Protein AF-0000000073212158 (afdb_homodimer)

Sequence (202 aa):
MSQSPSLGPWILDSGASDHMTGNQSFFSKLSFFDSLPPVTLADGSQIKVHGIGQIHPLPHLSLHSVLFVPGCPFNLISISKLTSLATLFSSFTPHLDFVFIMSQSPSLGPWILDSGASDHMTGNQSFFSKLSFFDSLPPVTLADGSQIKVHGIGQIHPLPHLSLHSVLFVPGCPFNLISISKLTSLATLFSSFTPHLDFVFI

Structure (mmCIF, N/CA/C/O backbone):
data_AF-0000000073212158-model_v1
#
loop_
_entity.id
_entity.type
_entity.pdbx_description
1 polymer 'Retrovirus-related Pol polyprotein from transposon TNT 1-94-like beta-barrel domain-containing protein'
#
loop_
_atom_site.group_PDB
_atom_site.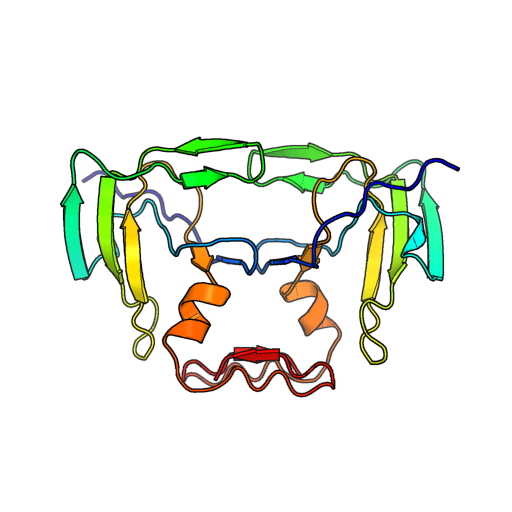id
_atom_site.type_symbol
_atom_site.label_atom_id
_atom_site.label_alt_id
_atom_site.label_comp_id
_atom_site.label_asym_id
_atom_site.label_entity_id
_atom_site.label_seq_id
_atom_site.pdbx_PDB_ins_code
_atom_site.Cartn_x
_atom_site.Cartn_y
_atom_site.Cartn_z
_atom_site.occupancy
_atom_site.B_iso_or_equiv
_atom_site.auth_seq_id
_atom_site.auth_comp_id
_atom_site.auth_asym_id
_atom_site.auth_atom_id
_atom_site.pdbx_PDB_model_num
ATOM 1 N N . MET A 1 1 ? 22 -15.383 -18.266 1 31.95 1 MET A N 1
ATOM 2 C CA . MET A 1 1 ? 21.078 -15.68 -17.172 1 31.95 1 MET A CA 1
ATOM 3 C C . MET A 1 1 ? 20.422 -14.406 -16.656 1 31.95 1 MET A C 1
ATOM 5 O O . MET A 1 1 ? 21.094 -13.516 -16.141 1 31.95 1 MET A O 1
ATOM 9 N N . SER A 1 2 ? 19.406 -13.867 -17.266 1 37.47 2 SER A N 1
ATOM 10 C CA . SER A 1 2 ? 18.75 -12.578 -17.062 1 37.47 2 SER A CA 1
ATOM 11 C C . SER A 1 2 ? 18.359 -12.398 -15.594 1 37.47 2 SER A C 1
ATOM 13 O O . SER A 1 2 ? 17.5 -13.125 -15.078 1 37.47 2 SER A O 1
ATOM 15 N N . GLN A 1 3 ? 19.297 -12.133 -14.734 1 41.59 3 GLN A N 1
ATOM 16 C CA . GLN A 1 3 ? 19 -11.898 -13.328 1 41.59 3 GLN A CA 1
ATOM 17 C C . GLN A 1 3 ? 17.734 -11.062 -13.156 1 41.59 3 GLN A C 1
ATOM 19 O O . GLN A 1 3 ? 17.594 -10.016 -13.797 1 41.59 3 GLN A O 1
ATOM 24 N N . SER A 1 4 ? 16.641 -11.672 -13.023 1 51.25 4 SER A N 1
ATOM 25 C CA . SER A 1 4 ? 15.391 -10.945 -12.805 1 51.25 4 SER A CA 1
ATOM 26 C C . SER A 1 4 ? 15.602 -9.766 -11.859 1 51.25 4 SER A C 1
ATOM 28 O O . SER A 1 4 ? 16.219 -9.914 -10.797 1 51.25 4 SER A O 1
ATOM 30 N N . PRO A 1 5 ? 15.68 -8.609 -12.297 1 55.59 5 PRO A N 1
ATOM 31 C CA . PRO A 1 5 ? 16 -7.438 -11.477 1 55.59 5 PRO A CA 1
ATOM 32 C C . PRO A 1 5 ? 15.391 -7.512 -10.078 1 55.59 5 PRO A C 1
ATOM 34 O O . PRO A 1 5 ? 14.352 -8.148 -9.891 1 55.59 5 PRO A O 1
ATOM 37 N N . SER A 1 6 ? 16.188 -7.414 -9.031 1 67.69 6 SER A N 1
ATOM 38 C CA . SER A 1 6 ? 15.844 -7.523 -7.621 1 67.69 6 SER A CA 1
ATOM 39 C C . SER A 1 6 ? 14.703 -6.578 -7.258 1 67.69 6 SER A C 1
ATOM 41 O O . SER A 1 6 ? 14.805 -5.363 -7.457 1 67.69 6 SER A O 1
ATOM 43 N N . LEU A 1 7 ? 13.344 -6.805 -7.52 1 72.69 7 LEU A N 1
ATOM 44 C CA . LEU A 1 7 ? 12.148 -6.023 -7.23 1 72.69 7 LEU A CA 1
ATOM 45 C C . LEU A 1 7 ? 12.133 -5.562 -5.777 1 72.69 7 LEU A C 1
ATOM 47 O O . LEU A 1 7 ? 11.25 -4.805 -5.371 1 72.69 7 LEU A O 1
ATOM 51 N N . GLY A 1 8 ? 13.203 -5.438 -5.074 1 79.75 8 GLY A N 1
ATOM 52 C CA . GLY A 1 8 ? 13.266 -4.973 -3.697 1 79.75 8 GLY A CA 1
ATOM 53 C C . GLY A 1 8 ? 12.359 -5.75 -2.762 1 79.75 8 GLY A C 1
ATOM 54 O O . GLY A 1 8 ? 11.906 -6.844 -3.098 1 79.75 8 GLY A O 1
ATOM 55 N N . PRO A 1 9 ? 12.055 -5.238 -1.437 1 85.38 9 PRO A N 1
ATOM 56 C CA . PRO A 1 9 ? 11.25 -5.945 -0.437 1 85.38 9 PRO A CA 1
ATOM 57 C C . PRO A 1 9 ? 9.773 -6.023 -0.812 1 85.38 9 PRO A C 1
ATOM 59 O O . PRO A 1 9 ? 9.328 -5.34 -1.737 1 85.38 9 PRO A O 1
ATOM 62 N N . TRP A 1 10 ? 9.062 -6.918 -0.14 1 89.38 10 TRP A N 1
ATOM 63 C CA . TRP A 1 10 ? 7.613 -7.023 -0.318 1 89.38 10 TRP A CA 1
ATOM 64 C C . TRP A 1 10 ? 6.902 -5.824 0.296 1 89.38 10 TRP A C 1
ATOM 66 O O . TRP A 1 10 ? 7.215 -5.414 1.416 1 89.38 10 TRP A O 1
ATOM 76 N N . ILE A 1 11 ? 6.074 -5.324 -0.507 1 91.19 11 ILE A N 1
ATOM 77 C CA . ILE A 1 11 ? 5.258 -4.199 -0.06 1 91.19 11 ILE A CA 1
ATOM 78 C C . ILE A 1 11 ? 3.887 -4.707 0.385 1 91.19 11 ILE A C 1
ATOM 80 O O . ILE A 1 11 ? 3.227 -5.453 -0.342 1 91.19 11 ILE A O 1
ATOM 84 N N . LEU A 1 12 ? 3.537 -4.363 1.627 1 89.12 12 LEU A N 1
ATOM 85 C CA . LEU A 1 12 ? 2.182 -4.621 2.104 1 89.12 12 LEU A CA 1
ATOM 86 C C . LEU A 1 12 ? 1.235 -3.504 1.676 1 89.12 12 LEU A C 1
ATOM 88 O O . LEU A 1 12 ? 1.531 -2.322 1.875 1 89.12 12 LEU A O 1
ATOM 92 N N . ASP A 1 13 ? 0.147 -3.902 1.093 1 90.31 13 ASP A N 1
ATOM 93 C CA . ASP A 1 13 ? -0.766 -2.91 0.531 1 90.31 13 ASP A CA 1
ATOM 94 C C . ASP A 1 13 ? -2.221 -3.328 0.734 1 90.31 13 ASP A C 1
ATOM 96 O O . ASP A 1 13 ? -2.672 -4.324 0.165 1 90.31 13 ASP A O 1
ATOM 100 N N . SER A 1 14 ? -2.941 -2.52 1.483 1 88.81 14 SER A N 1
ATOM 101 C CA . SER A 1 14 ? -4.332 -2.865 1.759 1 88.81 14 SER A CA 1
ATOM 102 C C . SER A 1 14 ? -5.242 -2.475 0.597 1 88.81 14 SER A C 1
ATOM 104 O O . SER A 1 14 ? -6.398 -2.889 0.542 1 88.81 14 SER A O 1
ATOM 106 N N . GLY A 1 15 ? -4.77 -1.688 -0.341 1 89.25 15 GLY A N 1
ATOM 107 C CA . GLY A 1 15 ? -5.531 -1.291 -1.514 1 89.25 15 GLY A CA 1
ATOM 108 C C . GLY A 1 15 ? -5.457 -2.301 -2.645 1 89.25 15 GLY A C 1
ATOM 109 O O . GLY A 1 15 ? -6.23 -2.229 -3.602 1 89.25 15 GLY A O 1
ATOM 110 N N . ALA A 1 16 ? -4.516 -3.164 -2.584 1 92.56 16 ALA A N 1
ATOM 111 C CA . ALA A 1 16 ? -4.344 -4.172 -3.627 1 92.56 16 ALA A CA 1
ATOM 112 C C . ALA A 1 16 ? -5.305 -5.34 -3.424 1 92.56 16 ALA A C 1
ATOM 114 O O . ALA A 1 16 ? -5.496 -5.801 -2.297 1 92.56 16 ALA A O 1
ATOM 115 N N . SER A 1 17 ? -5.805 -5.906 -4.504 1 92.94 17 SER A N 1
ATOM 116 C CA . SER A 1 17 ? -6.73 -7.027 -4.441 1 92.94 17 SER A CA 1
ATOM 117 C C . SER A 1 17 ? -5.992 -8.359 -4.484 1 92.94 17 SER A C 1
ATOM 119 O O . SER A 1 17 ? -6.492 -9.375 -3.986 1 92.94 17 SER A O 1
ATOM 121 N N . ASP A 1 18 ? -4.828 -8.305 -5.039 1 94.88 18 ASP A N 1
ATOM 122 C CA . ASP A 1 18 ? -4.078 -9.539 -5.238 1 94.88 18 ASP A CA 1
ATOM 123 C C . ASP A 1 18 ? -2.613 -9.367 -4.852 1 94.88 18 ASP A C 1
ATOM 125 O O . ASP A 1 18 ? -2.076 -8.258 -4.914 1 94.88 18 ASP A O 1
ATOM 129 N N . HIS A 1 19 ? -2.023 -10.484 -4.434 1 95.5 19 HIS A N 1
ATOM 130 C CA . HIS A 1 19 ? -0.567 -10.539 -4.43 1 95.5 19 HIS A CA 1
ATOM 131 C C . HIS A 1 19 ? -0.01 -10.531 -5.852 1 95.5 19 HIS A C 1
ATOM 133 O O . HIS A 1 19 ? -0.609 -11.102 -6.762 1 95.5 19 HIS A O 1
ATOM 139 N N . MET A 1 20 ? 1.14 -9.953 -5.996 1 96.75 20 MET A N 1
ATOM 140 C CA . MET A 1 20 ? 1.712 -9.992 -7.34 1 96.75 20 MET A CA 1
ATOM 141 C C . MET A 1 20 ? 3.215 -9.734 -7.297 1 96.75 20 MET A C 1
ATOM 143 O O . MET A 1 20 ? 3.715 -9.109 -6.363 1 96.75 20 MET A O 1
ATOM 147 N N . THR A 1 21 ? 3.881 -10.234 -8.289 1 96.44 21 THR A N 1
ATOM 148 C CA . THR A 1 21 ? 5.301 -9.969 -8.492 1 96.44 21 THR A CA 1
ATOM 149 C C . THR A 1 21 ? 5.68 -10.18 -9.961 1 96.44 21 THR A C 1
ATOM 151 O O . THR A 1 21 ? 5 -10.906 -10.68 1 96.44 21 THR A O 1
ATOM 154 N N . GLY A 1 22 ? 6.727 -9.492 -10.344 1 95.56 22 GLY A N 1
ATOM 155 C CA . GLY A 1 22 ? 7.285 -9.742 -11.664 1 95.56 22 GLY A CA 1
ATOM 156 C C . GLY A 1 22 ? 8.43 -10.727 -11.648 1 95.56 22 GLY A C 1
ATOM 157 O O . GLY A 1 22 ? 8.984 -11.062 -12.703 1 95.56 22 GLY A O 1
ATOM 158 N N . ASN A 1 23 ? 8.828 -11.188 -10.508 1 95.5 23 ASN A N 1
ATOM 159 C CA . ASN A 1 23 ? 9.969 -12.078 -10.383 1 95.5 23 ASN A CA 1
ATOM 160 C C . ASN A 1 23 ? 9.547 -13.547 -10.469 1 95.5 23 ASN A C 1
ATOM 162 O O . ASN A 1 23 ? 9.062 -14.117 -9.5 1 95.5 23 ASN A O 1
ATOM 166 N N . GLN A 1 24 ? 9.867 -14.156 -11.523 1 96.06 24 GLN A N 1
ATOM 167 C CA . GLN A 1 24 ? 9.438 -15.523 -11.781 1 96.06 24 GLN A CA 1
ATOM 168 C C . GLN A 1 24 ? 10.141 -16.516 -10.852 1 96.06 24 GLN A C 1
ATOM 170 O O . GLN A 1 24 ? 9.562 -17.531 -10.469 1 96.06 24 GLN A O 1
ATOM 175 N N . SER A 1 25 ? 11.289 -16.188 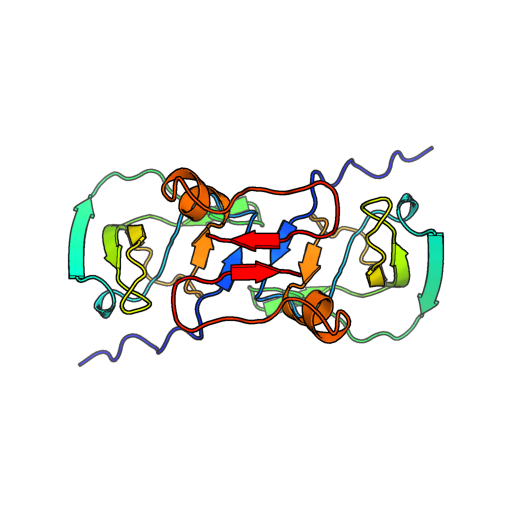-10.469 1 95.62 25 SER A N 1
ATOM 176 C CA . SER A 1 25 ? 12.117 -17.109 -9.711 1 95.62 25 SER A CA 1
ATOM 177 C C . SER A 1 25 ? 11.57 -17.312 -8.297 1 95.62 25 SER A C 1
ATOM 179 O O . SER A 1 25 ? 11.969 -18.25 -7.602 1 95.62 25 SER A O 1
ATOM 181 N N . PHE A 1 26 ? 10.719 -16.453 -7.863 1 95.5 26 PHE A N 1
ATOM 182 C CA . PHE A 1 26 ? 10.156 -16.547 -6.523 1 95.5 26 PHE A CA 1
ATOM 183 C C . PHE A 1 26 ? 9.156 -17.688 -6.43 1 95.5 26 PHE A C 1
ATOM 185 O O . PHE A 1 26 ? 8.836 -18.156 -5.336 1 95.5 26 PHE A O 1
ATOM 192 N N . PHE A 1 27 ? 8.648 -18.172 -7.555 1 97.19 27 PHE A N 1
ATOM 193 C CA . PHE A 1 27 ? 7.527 -19.094 -7.543 1 97.19 27 PHE A CA 1
ATOM 194 C C . PHE A 1 27 ? 8.016 -20.531 -7.328 1 97.19 27 PHE A C 1
ATOM 196 O O . PHE A 1 27 ? 8.898 -21 -8.047 1 97.19 27 PHE A O 1
ATOM 203 N N . SER A 1 28 ? 7.461 -21.109 -6.312 1 97.62 28 SER A N 1
ATOM 204 C CA . SER A 1 28 ? 7.684 -22.531 -6.133 1 97.62 28 SER A CA 1
ATOM 205 C C . SER A 1 28 ? 6.812 -23.359 -7.082 1 97.62 28 SER A C 1
ATOM 207 O O . SER A 1 28 ? 7.164 -24.484 -7.441 1 97.62 28 SER A O 1
ATOM 209 N N . LYS A 1 29 ? 5.648 -22.859 -7.395 1 98.25 29 LYS A N 1
ATOM 210 C CA . LYS A 1 29 ? 4.711 -23.359 -8.398 1 98.25 29 LYS A CA 1
ATOM 211 C C . LYS A 1 29 ? 4.133 -22.219 -9.227 1 98.25 29 LYS A C 1
ATOM 213 O O . LYS A 1 29 ? 3.717 -21.203 -8.672 1 98.25 29 LYS A O 1
ATOM 218 N N . LEU A 1 30 ? 4.191 -22.422 -10.516 1 98.19 30 LEU A N 1
ATOM 219 C CA . LEU A 1 30 ? 3.693 -21.375 -11.406 1 98.19 30 LEU A CA 1
ATOM 220 C C . LEU A 1 30 ? 2.967 -21.984 -12.602 1 98.19 30 LEU A C 1
ATOM 222 O O . LEU A 1 30 ? 3.527 -22.828 -13.312 1 98.19 30 LEU A O 1
ATOM 226 N N . SER A 1 31 ? 1.736 -21.578 -12.742 1 98.38 31 SER A N 1
ATOM 227 C CA . SER A 1 31 ? 0.951 -21.953 -13.914 1 98.38 31 SER A CA 1
ATOM 228 C C . SER A 1 31 ? 0.742 -20.766 -14.844 1 98.38 31 SER A C 1
ATOM 230 O O . SER A 1 31 ? 0.289 -19.703 -14.414 1 98.38 31 SER A O 1
ATOM 232 N N . PHE A 1 32 ? 1.053 -20.969 -16.109 1 97.75 32 PHE A N 1
ATOM 233 C CA . PHE A 1 32 ? 0.883 -19.906 -17.109 1 97.75 32 PHE A CA 1
ATOM 234 C C . PHE A 1 32 ? -0.489 -20 -17.766 1 97.75 32 PHE A C 1
ATOM 236 O O . PHE A 1 32 ? -1.006 -21.094 -17.984 1 97.75 32 PHE A O 1
ATOM 243 N N . PHE A 1 33 ? -1.039 -18.766 -17.891 1 95.62 33 PHE A N 1
ATOM 244 C CA . PHE A 1 33 ? -2.326 -18.688 -18.578 1 95.62 33 PHE A CA 1
ATOM 245 C C . PHE A 1 33 ? -2.299 -17.641 -19.672 1 95.62 33 PHE A C 1
ATOM 247 O O . PHE A 1 33 ? -1.706 -16.562 -19.5 1 95.62 33 PHE A O 1
ATOM 254 N N . ASP A 1 34 ? -3.006 -17.953 -20.781 1 89.19 34 ASP A N 1
ATOM 255 C CA . ASP A 1 34 ? -3.043 -17.031 -21.906 1 89.19 34 ASP A CA 1
ATOM 256 C C . ASP A 1 34 ? -4.09 -15.945 -21.688 1 89.19 34 ASP A C 1
ATOM 258 O O . ASP A 1 34 ? -3.949 -14.828 -22.203 1 89.19 34 ASP A O 1
ATOM 262 N N . SER A 1 35 ? -5.145 -16.266 -21 1 91.5 35 SER A N 1
ATOM 263 C CA . SER A 1 35 ? -6.262 -15.336 -20.906 1 91.5 35 SER A CA 1
ATOM 264 C C . SER A 1 35 ? -6.629 -15.055 -19.453 1 91.5 35 SER A C 1
ATOM 266 O O . SER A 1 35 ? -7.484 -15.734 -18.875 1 91.5 35 SER A O 1
ATOM 268 N N . LEU A 1 36 ? -5.832 -14.375 -18.703 1 93.69 36 LEU A N 1
ATOM 269 C CA . LEU A 1 36 ? -6.203 -13.93 -17.375 1 93.69 36 LEU A CA 1
ATOM 270 C C . LEU A 1 36 ? -6.637 -12.469 -17.391 1 93.69 36 LEU A C 1
ATOM 272 O O . LEU A 1 36 ? -6.156 -11.688 -18.203 1 93.69 36 LEU A O 1
ATOM 276 N N . PRO A 1 37 ? -7.668 -12.156 -16.547 1 94.25 37 PRO A N 1
ATOM 277 C CA . PRO A 1 37 ? -7.996 -10.734 -16.422 1 94.25 37 PRO A CA 1
ATOM 278 C C . PRO A 1 37 ? -6.789 -9.883 -16.047 1 94.25 37 PRO A C 1
ATOM 280 O O . PRO A 1 37 ? -5.941 -10.32 -15.258 1 94.25 37 PRO A O 1
ATOM 283 N N . PRO A 1 38 ? -6.723 -8.703 -16.641 1 95.19 38 PRO A N 1
ATOM 284 C CA . PRO A 1 38 ? -5.629 -7.805 -16.266 1 95.19 38 PRO A CA 1
ATOM 285 C C . PRO A 1 38 ? -5.797 -7.238 -14.852 1 95.19 38 PRO A C 1
ATOM 287 O O . PRO A 1 38 ? -6.895 -7.293 -14.289 1 95.19 38 PRO A O 1
ATOM 290 N N . VAL A 1 39 ? -4.738 -6.816 -14.258 1 93.44 39 VAL A N 1
ATOM 291 C CA . VAL A 1 39 ? -4.824 -6.051 -13.016 1 93.44 39 VAL A CA 1
ATOM 292 C C . VAL A 1 39 ? -4.879 -4.559 -13.336 1 93.44 39 VAL A C 1
ATOM 294 O O . VAL A 1 39 ? -4.23 -4.09 -14.273 1 93.44 39 VAL A O 1
ATOM 297 N N . THR A 1 40 ? -5.715 -3.848 -12.547 1 90.19 40 THR A N 1
ATOM 298 C CA . THR A 1 40 ? -5.809 -2.396 -12.664 1 90.19 40 THR A CA 1
ATOM 299 C C . THR A 1 40 ? -4.98 -1.711 -11.578 1 90.19 40 THR A C 1
ATOM 301 O O . THR A 1 40 ? -5.125 -2.018 -10.398 1 90.19 40 THR A O 1
ATOM 304 N N . LEU A 1 41 ? -4.141 -0.771 -12.07 1 82.56 41 LEU A N 1
ATOM 305 C CA . LEU A 1 41 ? -3.293 -0.046 -11.133 1 82.56 41 LEU A CA 1
ATOM 306 C C . LEU A 1 41 ? -4 1.2 -10.609 1 82.56 41 LEU A C 1
ATOM 308 O O . LEU A 1 41 ? -5.113 1.513 -11.039 1 82.56 41 LEU A O 1
ATOM 312 N N . ALA A 1 42 ? -3.402 1.861 -9.695 1 74.56 42 ALA A N 1
ATOM 313 C CA . ALA A 1 42 ? -3.994 3.008 -9.008 1 74.56 42 ALA A CA 1
ATOM 314 C C . ALA A 1 42 ? -4.309 4.133 -9.992 1 74.56 42 ALA A C 1
ATOM 316 O O . ALA A 1 42 ? -5.258 4.891 -9.789 1 74.56 42 ALA A O 1
ATOM 317 N N . ASP A 1 43 ? -3.555 4.199 -11.039 1 75.06 43 ASP A N 1
ATOM 318 C CA . ASP A 1 43 ? -3.754 5.285 -12 1 75.06 43 ASP A CA 1
ATOM 319 C C . ASP A 1 43 ? -4.758 4.887 -13.078 1 75.06 43 ASP A C 1
ATOM 321 O O . ASP A 1 43 ? -4.961 5.621 -14.047 1 75.06 43 ASP A O 1
ATOM 325 N N . GLY A 1 44 ? -5.27 3.744 -12.945 1 83.88 44 GLY A N 1
ATOM 326 C CA . GLY A 1 44 ? -6.285 3.285 -13.883 1 83.88 44 GLY A CA 1
ATOM 327 C C . GLY A 1 44 ? -5.719 2.443 -15.008 1 83.88 44 GLY A C 1
ATOM 328 O O . GLY A 1 44 ? -6.473 1.832 -15.773 1 83.88 44 GLY A O 1
ATOM 329 N N . SER A 1 45 ? -4.422 2.41 -15.125 1 84.38 45 SER A N 1
ATOM 330 C CA . SER A 1 45 ? -3.807 1.59 -16.172 1 84.38 45 SER A CA 1
ATOM 331 C C . SER A 1 45 ? -3.953 0.103 -15.859 1 84.38 45 SER A C 1
ATOM 333 O O . SER A 1 45 ? -4.16 -0.277 -14.703 1 84.38 45 SER A O 1
ATOM 335 N N . GLN A 1 46 ? -3.893 -0.694 -17 1 91.5 46 GLN A N 1
ATOM 336 C CA . GLN A 1 46 ? -4.027 -2.139 -16.828 1 91.5 46 GLN A CA 1
ATOM 337 C C . GLN A 1 46 ? -2.752 -2.859 -17.266 1 91.5 46 GLN A C 1
ATOM 339 O O . GLN A 1 46 ? -2.094 -2.455 -18.219 1 91.5 46 GLN A O 1
ATOM 344 N N . ILE A 1 47 ? -2.467 -3.863 -16.531 1 91.56 47 ILE A N 1
ATOM 345 C CA . ILE A 1 47 ? -1.3 -4.68 -16.844 1 91.56 47 ILE A CA 1
ATOM 346 C C . ILE A 1 47 ? -1.715 -6.141 -16.984 1 91.56 47 ILE A C 1
ATOM 348 O O . ILE A 1 47 ? -2.529 -6.641 -16.203 1 91.56 47 ILE A O 1
ATOM 352 N N . LYS A 1 48 ? -1.13 -6.809 -17.984 1 95.44 48 LYS A N 1
ATOM 353 C CA . LYS A 1 48 ? -1.45 -8.203 -18.281 1 95.44 48 LYS A CA 1
ATOM 354 C C . LYS A 1 48 ? -0.868 -9.133 -17.219 1 95.44 48 LYS A C 1
ATOM 356 O O . LYS A 1 48 ? 0.277 -8.953 -16.781 1 95.44 48 LYS A O 1
ATOM 361 N N . VAL A 1 49 ? -1.701 -10.055 -16.828 1 97.31 49 VAL A N 1
ATOM 362 C CA . VAL A 1 49 ? -1.273 -11.125 -15.938 1 97.31 49 VAL A CA 1
ATOM 363 C C . VAL A 1 49 ? -0.891 -12.359 -16.75 1 97.31 49 VAL A C 1
ATOM 365 O O . VAL A 1 49 ? -1.648 -12.797 -17.625 1 97.31 49 VAL A O 1
ATOM 368 N N . HIS A 1 50 ? 0.297 -12.906 -16.453 1 97.94 50 HIS A N 1
ATOM 369 C CA . HIS A 1 50 ? 0.792 -13.984 -17.297 1 97.94 50 HIS A CA 1
ATOM 370 C C . HIS A 1 50 ? 0.649 -15.336 -16.594 1 97.94 50 HIS A C 1
ATOM 372 O O . HIS A 1 50 ? 0.706 -16.391 -17.25 1 97.94 50 HIS A O 1
ATOM 378 N N . GLY A 1 51 ? 0.48 -15.312 -15.289 1 98.25 51 GLY A N 1
ATOM 379 C CA . GLY A 1 51 ? 0.401 -16.578 -14.562 1 98.25 51 GLY A CA 1
ATOM 380 C C . GLY A 1 51 ? -0.029 -16.391 -13.117 1 98.25 51 GLY A C 1
ATOM 381 O O . GLY A 1 51 ? -0.198 -15.266 -12.648 1 98.25 51 GLY A O 1
ATOM 382 N N . ILE A 1 52 ? -0.339 -17.531 -12.516 1 98.31 52 ILE A N 1
ATOM 383 C CA . ILE A 1 52 ? -0.71 -17.609 -11.102 1 98.31 52 ILE A CA 1
ATOM 384 C C . ILE A 1 52 ? 0.083 -18.719 -10.422 1 98.31 52 ILE A C 1
ATOM 386 O O . ILE A 1 52 ? 0.256 -19.812 -10.984 1 98.31 52 ILE A O 1
ATOM 390 N N . GLY A 1 53 ? 0.599 -18.375 -9.156 1 98.06 53 GLY A N 1
ATOM 391 C CA . GLY A 1 53 ? 1.405 -19.406 -8.516 1 98.06 53 GLY A CA 1
ATOM 392 C C . GLY A 1 53 ? 1.544 -19.203 -7.02 1 98.06 53 GLY A C 1
ATOM 393 O O . GLY A 1 53 ? 0.756 -18.484 -6.406 1 98.06 53 GLY A O 1
ATOM 394 N N . GLN A 1 54 ? 2.498 -20.047 -6.461 1 97.69 54 GLN A N 1
ATOM 395 C CA . GLN A 1 54 ? 2.75 -20.062 -5.023 1 97.69 54 GLN A CA 1
ATOM 396 C C . GLN A 1 54 ? 4.145 -19.531 -4.703 1 97.69 54 GLN A C 1
ATOM 398 O O . GLN A 1 54 ? 5.109 -19.844 -5.398 1 97.69 54 GLN A O 1
ATOM 403 N N . ILE A 1 55 ? 4.137 -18.641 -3.707 1 95.31 55 ILE A N 1
ATOM 404 C CA . ILE A 1 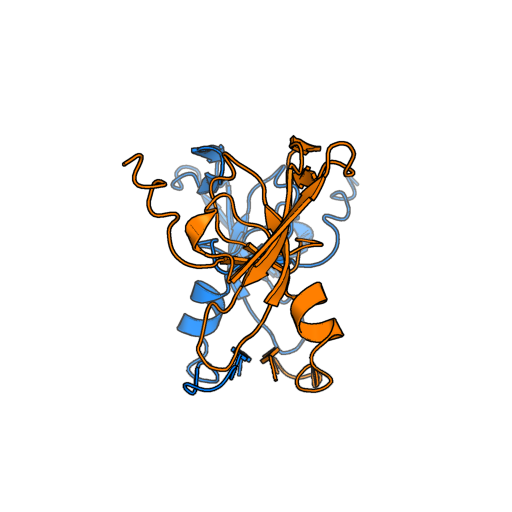55 ? 5.41 -18.109 -3.244 1 95.31 55 ILE A CA 1
ATOM 405 C C . ILE A 1 55 ? 5.512 -18.25 -1.727 1 95.31 55 ILE A C 1
ATOM 407 O O . ILE A 1 55 ? 4.504 -18.172 -1.021 1 95.31 55 ILE A O 1
ATOM 411 N N . HIS A 1 56 ? 6.703 -18.453 -1.278 1 90.44 56 HIS A N 1
ATOM 412 C CA . HIS A 1 56 ? 7.02 -18.484 0.145 1 90.44 56 HIS A CA 1
ATOM 413 C C . HIS A 1 56 ? 8 -17.375 0.518 1 90.44 56 HIS A C 1
ATOM 415 O O . HIS A 1 56 ? 9.211 -17.609 0.603 1 90.44 56 HIS A O 1
ATOM 421 N N . PRO A 1 57 ? 7.441 -16.172 0.74 1 83.88 57 PRO A N 1
ATOM 422 C CA . PRO A 1 57 ? 8.352 -15.078 1.05 1 83.88 57 PRO A CA 1
ATOM 423 C C . PRO A 1 57 ? 9.117 -15.289 2.355 1 83.88 57 PRO A C 1
ATOM 425 O O . PRO A 1 57 ? 10.211 -14.75 2.529 1 83.88 57 PRO A O 1
ATOM 428 N N . LEU A 1 58 ? 8.453 -15.961 3.301 1 75.81 58 LEU A N 1
ATOM 429 C CA . LEU A 1 58 ? 9.047 -16.359 4.574 1 75.81 58 LEU A CA 1
ATOM 430 C C . LEU A 1 58 ? 8.773 -17.828 4.863 1 75.81 58 LEU A C 1
ATOM 432 O O . LEU A 1 58 ? 7.859 -18.422 4.289 1 75.81 58 LEU A O 1
ATOM 436 N N . PRO A 1 59 ? 9.648 -18.438 5.645 1 72.44 59 PRO A N 1
ATOM 437 C CA . PRO A 1 59 ? 9.492 -19.859 5.93 1 72.44 59 PRO A CA 1
ATOM 438 C C . PRO A 1 59 ? 8.078 -20.219 6.383 1 72.44 59 PRO A C 1
ATOM 440 O O . PRO A 1 59 ? 7.547 -21.266 5.988 1 72.44 59 PRO A O 1
ATOM 443 N N . HIS A 1 60 ? 7.383 -19.359 7.121 1 73.44 60 HIS A N 1
ATOM 444 C CA . HIS A 1 60 ? 6.078 -19.703 7.668 1 73.44 60 HIS A CA 1
ATOM 445 C C . HIS A 1 60 ? 4.961 -18.953 6.961 1 73.44 60 HIS A C 1
ATOM 447 O O . HIS A 1 60 ? 3.83 -18.906 7.449 1 73.44 60 HIS A O 1
ATOM 453 N N . LEU A 1 61 ? 5.328 -18.391 5.867 1 76.38 61 LEU A N 1
ATOM 454 C CA . LEU A 1 61 ? 4.324 -17.656 5.105 1 76.38 61 LEU A CA 1
ATOM 455 C C . LEU A 1 61 ? 4.273 -18.141 3.662 1 76.38 61 LEU A C 1
ATOM 457 O O . LEU A 1 61 ? 5.242 -17.984 2.914 1 76.38 61 LEU A O 1
ATOM 461 N N . SER A 1 62 ? 3.141 -18.766 3.443 1 85.56 62 SER A N 1
ATOM 462 C CA . SER A 1 62 ? 2.895 -19.188 2.068 1 85.56 62 SER A CA 1
ATOM 463 C C . SER A 1 62 ? 1.791 -18.359 1.424 1 85.56 62 SER A C 1
ATOM 465 O O . SER A 1 62 ? 0.696 -18.234 1.976 1 85.56 62 SER A O 1
ATOM 467 N N . LEU A 1 63 ? 2.178 -17.781 0.33 1 91.19 63 LEU A N 1
ATOM 468 C CA . LEU A 1 63 ? 1.185 -17.047 -0.449 1 91.19 63 LEU A CA 1
ATOM 469 C C . LEU A 1 63 ? 0.697 -17.875 -1.63 1 91.19 63 LEU A C 1
ATOM 471 O O . LEU A 1 63 ? 1.504 -18.375 -2.422 1 91.19 63 LEU A O 1
ATOM 475 N N . HIS A 1 64 ? -0.548 -17.969 -1.621 1 93.56 64 HIS A N 1
ATOM 476 C CA . HIS A 1 64 ? -1.166 -18.688 -2.736 1 93.56 64 HIS A CA 1
ATOM 477 C C . HIS A 1 64 ? -1.826 -17.703 -3.709 1 93.56 64 HIS A C 1
ATOM 479 O O . HIS A 1 64 ? -2.092 -16.562 -3.355 1 93.56 64 HIS A O 1
ATOM 485 N N . SER A 1 65 ? -1.96 -18.094 -4.953 1 95.69 65 SER A N 1
ATOM 486 C CA . SER A 1 65 ? -2.625 -17.297 -5.984 1 95.69 65 SER A CA 1
ATOM 487 C C . SER A 1 65 ? -1.933 -15.961 -6.191 1 95.69 65 SER A C 1
ATOM 489 O O . SER A 1 65 ? -2.588 -14.914 -6.219 1 95.69 65 SER A O 1
ATOM 491 N N . VAL A 1 66 ? -0.65 -16.062 -6.188 1 97.38 66 VAL A N 1
ATOM 492 C CA . VAL A 1 66 ? 0.143 -14.875 -6.504 1 97.38 66 VAL A CA 1
ATOM 493 C C . VAL A 1 66 ? 0.164 -14.664 -8.016 1 97.38 66 VAL A C 1
ATOM 495 O O . VAL A 1 66 ? 0.44 -15.586 -8.781 1 97.38 66 VAL A O 1
ATOM 498 N N . LEU A 1 67 ? -0.123 -13.477 -8.414 1 98 67 LEU A N 1
ATOM 499 C CA . LEU A 1 67 ? -0.104 -13.172 -9.836 1 98 67 LEU A CA 1
ATOM 500 C C . LEU A 1 67 ? 1.32 -12.922 -10.32 1 98 67 LEU A C 1
ATOM 502 O O . LEU A 1 67 ? 2.084 -12.203 -9.68 1 98 67 LEU A O 1
ATOM 506 N N . PHE A 1 68 ? 1.628 -13.555 -11.461 1 97.75 68 PHE A N 1
ATOM 507 C CA . PHE A 1 68 ? 2.877 -13.266 -12.148 1 97.75 68 PHE A CA 1
ATOM 508 C C . PHE A 1 68 ? 2.676 -12.172 -13.195 1 97.75 68 PHE A C 1
ATOM 510 O O . PHE A 1 68 ? 2.004 -12.391 -14.211 1 97.75 68 PHE A O 1
ATOM 517 N N . VAL A 1 69 ? 3.268 -11.07 -12.945 1 96.5 69 VAL A N 1
ATOM 518 C CA . VAL A 1 69 ? 3.125 -9.883 -13.789 1 96.5 69 VAL A CA 1
ATOM 519 C C . VAL A 1 69 ? 4.504 -9.359 -14.18 1 96.5 69 VAL A C 1
ATOM 521 O O . VAL A 1 69 ? 5.043 -8.461 -13.531 1 96.5 69 VAL A O 1
ATOM 524 N N . PRO A 1 70 ? 4.957 -9.859 -15.336 1 93.25 70 PRO A N 1
ATOM 525 C CA . PRO A 1 70 ? 6.27 -9.367 -15.766 1 93.25 70 PRO A CA 1
ATOM 526 C C . PRO A 1 70 ? 6.312 -7.852 -15.93 1 93.25 70 PRO A C 1
ATOM 528 O O . PRO A 1 70 ? 5.359 -7.258 -16.438 1 93.25 70 PRO A O 1
ATOM 531 N N . GLY A 1 71 ? 7.379 -7.18 -15.406 1 86.62 71 GLY A N 1
ATOM 532 C CA . GLY A 1 71 ? 7.52 -5.738 -15.539 1 86.62 71 GLY A CA 1
ATOM 533 C C . GLY A 1 71 ? 6.941 -4.977 -14.359 1 86.62 71 GLY A C 1
ATOM 534 O O . GLY A 1 71 ? 7.094 -3.756 -14.273 1 86.62 71 GLY A O 1
ATOM 535 N N . CYS A 1 72 ? 6.176 -5.699 -13.523 1 87.81 72 CYS A N 1
ATOM 536 C CA . CYS A 1 72 ? 5.703 -5.055 -12.305 1 87.81 72 CYS A CA 1
ATOM 537 C C . CYS A 1 72 ? 6.871 -4.586 -11.445 1 87.81 72 CYS A C 1
ATOM 539 O O . CYS A 1 72 ? 7.789 -5.355 -11.164 1 87.81 72 CYS A O 1
ATOM 541 N N . PRO A 1 73 ? 6.805 -3.34 -11.039 1 83 73 PRO A N 1
ATOM 542 C CA . PRO A 1 73 ? 7.977 -2.787 -10.352 1 83 73 PRO A CA 1
ATOM 543 C C . PRO A 1 73 ? 8.023 -3.172 -8.875 1 83 73 PRO A C 1
ATOM 545 O O . PRO A 1 73 ? 8.977 -2.818 -8.172 1 83 73 PRO A O 1
ATOM 548 N N . PHE A 1 74 ? 7.113 -3.945 -8.375 1 87 74 PHE A N 1
ATOM 549 C CA . PHE A 1 74 ? 7.105 -4.242 -6.945 1 87 74 PHE A CA 1
ATOM 550 C C . PHE A 1 74 ? 6.719 -5.695 -6.695 1 87 74 PHE A C 1
ATOM 552 O O . PHE A 1 74 ? 6.082 -6.328 -7.539 1 87 74 PHE A O 1
ATOM 559 N N . ASN A 1 75 ? 7.219 -6.238 -5.531 1 93.06 75 ASN A N 1
ATOM 560 C CA . ASN A 1 75 ? 6.594 -7.383 -4.871 1 93.06 75 ASN A CA 1
ATOM 561 C C . ASN A 1 75 ? 5.484 -6.945 -3.922 1 93.06 75 ASN A C 1
ATOM 563 O O . ASN A 1 75 ? 5.742 -6.246 -2.939 1 93.06 75 ASN A O 1
ATOM 567 N N . LEU A 1 76 ? 4.281 -7.383 -4.254 1 93.88 76 LEU A N 1
ATOM 568 C CA . LEU A 1 76 ? 3.139 -6.82 -3.543 1 93.88 76 LEU A CA 1
ATOM 569 C C . LEU A 1 76 ? 2.369 -7.91 -2.803 1 93.88 76 LEU A C 1
ATOM 571 O O . LEU A 1 76 ? 2.031 -8.945 -3.385 1 93.88 76 LEU A O 1
ATOM 575 N N . ILE A 1 77 ? 2.217 -7.617 -1.52 1 91.31 77 ILE A N 1
ATOM 576 C CA . ILE A 1 77 ? 1.341 -8.469 -0.72 1 91.31 77 ILE A CA 1
ATOM 577 C C . ILE A 1 77 ? 0.032 -7.734 -0.433 1 91.31 77 ILE A C 1
ATOM 579 O O . ILE A 1 77 ? 0.036 -6.645 0.146 1 91.31 77 ILE A O 1
ATOM 583 N N . SER A 1 78 ? -1.041 -8.344 -0.871 1 91.25 78 SER A N 1
ATOM 584 C CA . SER A 1 78 ? -2.373 -7.836 -0.559 1 91.25 78 SER A CA 1
ATOM 585 C C . SER A 1 78 ? -2.771 -8.172 0.874 1 91.25 78 SER A C 1
ATOM 587 O O . SER A 1 78 ? -2.926 -9.344 1.223 1 91.25 78 SER A O 1
ATOM 589 N N . ILE A 1 79 ? -3.01 -7.156 1.645 1 85.25 79 ILE A N 1
ATOM 590 C CA . ILE A 1 79 ? -3.391 -7.371 3.037 1 85.25 79 ILE A CA 1
ATOM 591 C C . ILE A 1 79 ? -4.742 -8.086 3.098 1 85.25 79 ILE A C 1
ATOM 593 O O . ILE A 1 79 ? -4.934 -8.992 3.908 1 85.25 79 ILE A O 1
ATOM 597 N N . SER A 1 80 ? -5.672 -7.68 2.264 1 85.75 80 SER A N 1
ATOM 598 C CA . SER A 1 80 ? -6.992 -8.305 2.279 1 85.75 80 SER A CA 1
ATOM 599 C C . SER A 1 80 ? -6.91 -9.781 1.887 1 85.75 80 SER A C 1
ATOM 601 O O . SER A 1 80 ? -7.547 -10.625 2.51 1 85.75 80 SER A O 1
ATOM 603 N N . LYS A 1 81 ? -6.145 -10.094 0.89 1 87.69 81 LYS A N 1
ATOM 604 C CA . LYS A 1 81 ? -6.008 -11.484 0.468 1 87.69 81 LYS A CA 1
ATOM 605 C C . LYS A 1 81 ? -5.277 -12.312 1.522 1 87.69 81 LYS A C 1
ATOM 607 O O . LYS A 1 81 ? -5.625 -13.469 1.764 1 87.69 81 LYS A O 1
ATOM 612 N N . LEU A 1 82 ? -4.289 -11.758 2.064 1 84.19 82 LEU A N 1
ATOM 613 C CA . LEU A 1 82 ? -3.521 -12.422 3.117 1 84.19 82 LEU A CA 1
ATOM 614 C C . LEU A 1 82 ? -4.418 -12.789 4.293 1 84.19 82 LEU A C 1
ATOM 616 O O . LEU A 1 82 ? -4.305 -13.883 4.848 1 84.19 82 LEU A O 1
ATOM 620 N N . THR A 1 83 ? -5.27 -11.883 4.727 1 76.81 83 THR A N 1
ATOM 621 C CA . THR A 1 83 ? -6.078 -12.07 5.93 1 76.81 83 THR A CA 1
ATOM 622 C C . THR A 1 83 ? -7.32 -12.906 5.625 1 76.81 83 THR A C 1
ATOM 624 O O . THR A 1 83 ? -7.953 -13.438 6.539 1 76.81 83 THR A O 1
ATOM 627 N N . SER A 1 84 ? -7.684 -12.93 4.492 1 74 84 SER A N 1
ATOM 628 C CA . SER A 1 84 ? -8.828 -13.766 4.141 1 74 84 SER A CA 1
ATOM 629 C C . SER A 1 84 ? -8.492 -15.25 4.266 1 74 84 SER A C 1
ATOM 631 O O . SER A 1 84 ? -9.367 -16.062 4.574 1 74 84 SER A O 1
ATOM 633 N N . LEU A 1 85 ? -7.371 -15.602 3.957 1 61.03 85 LEU A N 1
ATOM 634 C CA . LEU A 1 85 ? -6.961 -17 4.035 1 61.03 85 LEU A CA 1
ATOM 635 C C . LEU A 1 85 ? -6.617 -17.391 5.469 1 61.03 85 LEU A C 1
ATOM 637 O O . LEU A 1 85 ? -6.746 -18.547 5.852 1 61.03 85 LEU A O 1
ATOM 641 N N . ALA A 1 86 ? -5.914 -16.516 6.125 1 53.06 86 ALA A N 1
ATOM 642 C CA . ALA A 1 86 ? -5.445 -16.828 7.473 1 53.06 86 ALA A CA 1
ATOM 643 C C . ALA A 1 86 ? -6.566 -16.656 8.492 1 53.06 86 ALA A C 1
ATOM 645 O O . ALA A 1 86 ? -7.332 -15.695 8.438 1 53.06 86 ALA A O 1
ATOM 646 N N . THR A 1 87 ? -7.426 -17.703 8.797 1 45.88 87 THR A N 1
ATOM 647 C CA . THR A 1 87 ? -8.336 -17.625 9.938 1 45.88 87 THR A CA 1
ATOM 648 C C . THR A 1 87 ? -7.848 -16.609 10.953 1 45.88 87 THR A C 1
ATOM 650 O O . THR A 1 87 ? -8.57 -16.266 11.891 1 45.88 87 THR A O 1
ATOM 653 N N . LEU A 1 88 ? -6.711 -16.562 11.07 1 39.84 88 LEU A N 1
ATOM 654 C CA . LEU A 1 88 ? -6.23 -16.016 12.328 1 39.84 88 LEU A CA 1
ATOM 655 C C . LEU A 1 88 ? -6.617 -14.539 12.453 1 39.84 88 LEU A C 1
ATOM 657 O O . LEU A 1 88 ? -7.246 -14.141 13.438 1 39.84 88 LEU A O 1
ATOM 661 N N . PHE A 1 89 ? -5.633 -13.617 12.32 1 39.72 89 PHE A N 1
ATOM 662 C CA . PHE A 1 89 ? -5.23 -12.516 13.188 1 39.72 89 PHE A CA 1
ATOM 663 C C . PHE A 1 89 ? -6.02 -11.25 12.859 1 39.72 89 PHE A C 1
ATOM 665 O O . PHE A 1 89 ? -5.441 -10.219 12.508 1 39.72 89 PHE A O 1
ATOM 672 N N . SER A 1 90 ? -7.043 -11.359 12.102 1 38.72 90 SER A N 1
ATOM 673 C CA . SER A 1 90 ? -7.602 -10.039 11.828 1 38.72 90 SER A CA 1
ATOM 674 C C . SER A 1 90 ? -8.25 -9.445 13.078 1 38.72 90 SER A C 1
ATOM 676 O O . SER A 1 90 ? -9.453 -9.195 13.102 1 38.72 90 SER A O 1
ATOM 678 N N . SER A 1 91 ? -8.094 -10.016 14.281 1 33.09 91 SER A N 1
ATOM 679 C CA . SER A 1 91 ? -8.945 -9.273 15.211 1 33.09 91 SER A CA 1
ATOM 680 C C . SER A 1 91 ? -8.633 -7.785 15.18 1 33.09 91 SER A C 1
ATOM 682 O O . SER A 1 91 ? -7.574 -7.355 15.648 1 33.09 91 SER A O 1
ATOM 684 N N . PHE A 1 92 ? -9.055 -7.164 14.211 1 35.91 92 PHE A N 1
ATOM 685 C CA . PHE A 1 92 ? -9.094 -5.711 14.32 1 35.91 92 PHE A CA 1
ATOM 686 C C . PHE A 1 92 ? -9.766 -5.281 15.625 1 35.91 92 PHE A C 1
ATOM 688 O O . PHE A 1 92 ? -10.977 -5.426 15.781 1 35.91 92 PHE A O 1
ATOM 695 N N . THR A 1 93 ? -9.281 -5.641 16.828 1 33.31 93 THR A N 1
ATOM 696 C CA . THR A 1 93 ? -10.047 -4.957 17.875 1 33.31 93 THR A CA 1
ATOM 697 C C . THR A 1 93 ? -10.133 -3.463 17.578 1 33.31 93 THR A C 1
ATOM 699 O O . THR A 1 93 ? -9.289 -2.908 16.875 1 33.31 93 THR A O 1
ATOM 702 N N . PRO A 1 94 ? -11.211 -2.873 18.016 1 34.59 94 PRO A N 1
ATOM 703 C CA . PRO A 1 94 ? -11.531 -1.446 17.922 1 34.59 94 PRO A CA 1
ATOM 704 C C . PRO A 1 94 ? -10.312 -0.553 18.109 1 34.59 94 PRO A C 1
ATOM 706 O O . PRO A 1 94 ? -10.273 0.566 17.594 1 34.59 94 PRO A O 1
ATOM 709 N N . HIS A 1 95 ? -9.492 -0.658 19.188 1 34.78 95 HIS A N 1
ATOM 710 C CA . HIS A 1 95 ? -8.328 0.159 19.5 1 34.78 95 HIS A CA 1
ATOM 711 C C . HIS A 1 95 ? -7.176 -0.13 18.531 1 34.78 95 HIS A C 1
ATOM 713 O O . HIS A 1 95 ? -7.113 -1.213 17.938 1 34.78 95 HIS A O 1
ATOM 719 N N . LEU A 1 96 ? -6.121 0.774 18.188 1 35.31 96 LEU A N 1
ATOM 720 C CA . LEU A 1 96 ? -5.402 0.64 16.922 1 35.31 96 LEU A CA 1
ATOM 721 C C . LEU A 1 96 ? -4.973 -0.806 16.688 1 35.31 96 LEU A C 1
ATOM 723 O O . 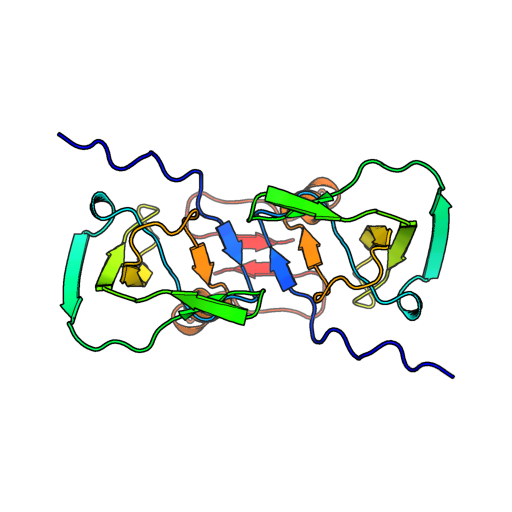LEU A 1 96 ? -3.963 -1.253 17.234 1 35.31 96 LEU A O 1
ATOM 727 N N . ASP A 1 97 ? -5.508 -1.841 16.922 1 38 97 ASP A N 1
ATOM 728 C CA . ASP A 1 97 ? -5.223 -3.271 16.906 1 38 97 ASP A CA 1
ATOM 729 C C . ASP A 1 97 ? -4.867 -3.75 15.508 1 38 97 ASP A C 1
ATOM 731 O O . ASP A 1 97 ? -5.746 -3.928 14.664 1 38 97 ASP A O 1
ATOM 735 N N . PHE A 1 98 ? -3.777 -3.314 14.883 1 37.88 98 PHE A N 1
ATOM 736 C CA . PHE A 1 98 ? -3.412 -3.902 13.602 1 37.88 98 PHE A CA 1
ATOM 73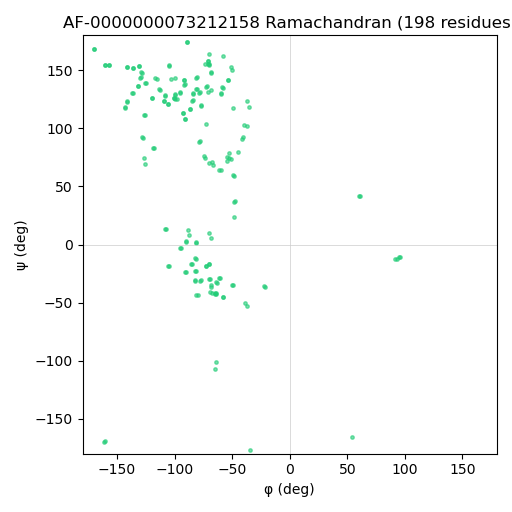7 C C . PHE A 1 98 ? -3.018 -5.363 13.766 1 37.88 98 PHE A C 1
ATOM 739 O O . PHE A 1 98 ? -2.049 -5.676 14.461 1 37.88 98 PHE A O 1
ATOM 746 N N . VAL A 1 99 ? -3.773 -6.465 14.102 1 35.16 99 VAL A N 1
ATOM 747 C CA . VAL A 1 99 ? -3.525 -7.891 14.289 1 35.16 99 VAL A CA 1
ATOM 748 C C . VAL A 1 99 ? -3.305 -8.562 12.938 1 35.16 99 VAL A C 1
ATOM 750 O O . VAL A 1 99 ? -4.172 -8.508 12.062 1 35.16 99 VAL A O 1
ATOM 753 N N . PHE A 1 100 ? -2.215 -8.422 12.266 1 34.03 100 PHE A N 1
ATOM 754 C CA . PHE A 1 100 ? -1.979 -9.43 11.234 1 34.03 100 PHE A CA 1
ATOM 755 C C . PHE A 1 100 ? -1.563 -10.758 11.859 1 34.03 100 PHE A C 1
ATOM 757 O O . PHE A 1 100 ? -0.581 -10.82 12.602 1 34.03 100 PHE A O 1
ATOM 764 N N . ILE A 1 101 ? -2.467 -11.672 12.516 1 29.73 101 ILE A N 1
ATOM 765 C CA . ILE A 1 101 ? -2.133 -12.992 13.031 1 29.73 101 ILE A CA 1
ATOM 766 C C . ILE A 1 101 ? -1.518 -13.836 11.922 1 29.73 101 ILE A C 1
ATOM 768 O O . ILE A 1 101 ? -1.964 -13.781 10.773 1 29.73 101 ILE A O 1
ATOM 772 N N . MET B 1 1 ? -20.25 24.703 -1.76 1 31.77 1 MET B N 1
ATOM 773 C CA . MET B 1 1 ? -19.562 23.906 -0.746 1 31.77 1 MET B CA 1
ATOM 774 C C . MET B 1 1 ? -18.891 22.688 -1.372 1 31.77 1 MET B C 1
ATOM 776 O O . MET B 1 1 ? -19.562 21.797 -1.879 1 31.77 1 MET B O 1
ATOM 780 N N . SER B 1 2 ? -17.766 22.844 -2.053 1 36.44 2 SER B N 1
ATOM 781 C CA . SER B 1 2 ? -17.047 21.844 -2.855 1 36.44 2 SER B CA 1
ATOM 782 C C . SER B 1 2 ? -16.812 20.562 -2.066 1 36.44 2 SER B C 1
ATOM 784 O O . SER B 1 2 ? -16.062 20.547 -1.096 1 36.44 2 SER B O 1
ATOM 786 N N . GLN B 1 3 ? -17.859 19.797 -1.864 1 40.97 3 GLN B N 1
ATOM 787 C CA . GLN B 1 3 ? -17.703 18.547 -1.145 1 40.97 3 GLN B CA 1
ATOM 788 C C . GLN B 1 3 ? -16.438 17.828 -1.568 1 40.97 3 GLN B C 1
ATOM 790 O O . GLN B 1 3 ? -16.188 17.641 -2.762 1 40.97 3 GLN B O 1
ATOM 795 N N . SER B 1 4 ? -15.352 18.078 -0.906 1 50.78 4 SER B N 1
ATOM 796 C CA . SER B 1 4 ? -14.117 17.359 -1.22 1 50.78 4 SER B CA 1
ATOM 797 C C . SER B 1 4 ? -14.391 15.906 -1.571 1 50.78 4 SER B C 1
ATOM 799 O O . SER B 1 4 ? -15.117 15.219 -0.857 1 50.78 4 SER B O 1
ATOM 801 N N . PRO B 1 5 ? -14.375 15.586 -2.744 1 54.31 5 PRO B N 1
ATOM 802 C CA . PRO B 1 5 ? -14.742 14.227 -3.17 1 54.31 5 PRO B CA 1
ATOM 803 C C . PRO B 1 5 ? -14.312 13.156 -2.17 1 54.31 5 PRO B C 1
ATOM 805 O O . PRO B 1 5 ? -13.32 13.344 -1.452 1 54.31 5 PRO B O 1
ATOM 808 N N . SER B 1 6 ? -15.242 12.43 -1.604 1 65.19 6 SER B N 1
ATOM 809 C CA . SER B 1 6 ? -15.086 11.383 -0.604 1 65.19 6 SER B CA 1
ATOM 810 C C . SER B 1 6 ? -13.93 10.445 -0.965 1 65.19 6 SER B C 1
ATOM 812 O O . SER B 1 6 ? -13.914 9.867 -2.055 1 65.19 6 SER B O 1
ATOM 814 N N . LEU B 1 7 ? -12.75 10.867 -0.695 1 73.81 7 LEU B N 1
ATOM 815 C CA . LEU B 1 7 ? -11.672 9.891 -0.842 1 73.81 7 LEU B CA 1
ATOM 816 C C . LEU B 1 7 ? -12.023 8.586 -0.128 1 73.81 7 LEU B C 1
ATOM 818 O O . LEU B 1 7 ? -12.719 8.594 0.891 1 73.81 7 LEU B O 1
ATOM 822 N N . GLY B 1 8 ? -12.148 7.406 -0.821 1 78.94 8 GLY B N 1
ATOM 823 C CA . GLY B 1 8 ? -12.352 6.055 -0.323 1 78.94 8 GLY B CA 1
ATOM 824 C C . GLY B 1 8 ? -11.648 5.793 0.996 1 78.94 8 GLY B C 1
ATOM 825 O O . GLY B 1 8 ? -11.25 6.73 1.688 1 78.94 8 GLY B O 1
ATOM 826 N N . PRO B 1 9 ? -11.656 4.547 1.609 1 85.25 9 PRO B N 1
ATOM 827 C CA . PRO B 1 9 ? -11.023 4.176 2.875 1 85.25 9 PRO B CA 1
ATOM 828 C C . PRO B 1 9 ? -9.516 4.441 2.879 1 85.25 9 PRO B C 1
ATOM 830 O O . PRO B 1 9 ? -8.93 4.707 1.826 1 85.25 9 PRO B O 1
ATOM 833 N N . TRP B 1 10 ? -8.945 4.488 4.094 1 89.19 10 TRP B N 1
ATOM 834 C CA . TRP B 1 10 ? -7.5 4.617 4.23 1 89.19 10 TRP B CA 1
ATOM 835 C C . TRP B 1 10 ? -6.793 3.354 3.756 1 89.19 10 TRP B C 1
ATOM 837 O O . TRP B 1 10 ? -7.207 2.24 4.086 1 89.19 10 TRP B O 1
ATOM 847 N N . ILE B 1 11 ? -5.84 3.631 2.994 1 91.06 11 ILE B N 1
ATOM 848 C CA . ILE B 1 11 ? -5.016 2.539 2.486 1 91.06 11 ILE B CA 1
ATOM 849 C C . ILE B 1 11 ? -3.734 2.434 3.311 1 91.06 11 ILE B C 1
ATOM 851 O O . ILE B 1 11 ? -3.033 3.43 3.512 1 91.06 11 ILE B O 1
ATOM 855 N N . LEU B 1 12 ? -3.51 1.233 3.842 1 89 12 LEU B N 1
ATOM 856 C CA . LEU B 1 12 ? -2.23 0.948 4.484 1 89 12 LEU B CA 1
ATOM 857 C C . LEU B 1 12 ? -1.185 0.536 3.451 1 89 12 LEU B C 1
ATOM 859 O O . LEU B 1 12 ? -1.437 -0.342 2.623 1 89 12 LEU B O 1
ATOM 863 N N . ASP B 1 13 ? -0.06 1.178 3.551 1 90.12 13 ASP B N 1
ATOM 864 C CA . ASP B 1 13 ? 0.964 0.951 2.537 1 90.12 13 ASP B CA 1
ATOM 865 C C . ASP B 1 13 ? 2.361 0.972 3.152 1 90.12 13 ASP B C 1
ATOM 867 O O . ASP B 1 13 ? 2.809 2.004 3.654 1 90.12 13 ASP B O 1
ATOM 871 N N . SER B 1 14 ? 3.039 -0.158 3.033 1 88.44 14 SER B N 1
ATOM 872 C CA . SER B 1 14 ? 4.367 -0.23 3.629 1 88.44 14 SER B CA 1
ATOM 873 C C . SER B 1 14 ? 5.418 0.385 2.709 1 88.44 14 SER B C 1
ATOM 875 O O . SER B 1 14 ? 6.555 0.621 3.127 1 88.44 14 SER B O 1
ATOM 877 N N . GLY B 1 15 ? 5.094 0.671 1.474 1 89.44 15 GLY B N 1
ATOM 878 C CA . GLY B 1 15 ? 6.004 1.301 0.528 1 89.44 15 GLY B CA 1
ATOM 879 C C . GLY B 1 15 ? 5.996 2.814 0.614 1 89.44 15 GLY B C 1
ATOM 880 O O . GLY B 1 15 ? 6.875 3.477 0.057 1 89.44 15 GLY B O 1
ATOM 881 N N . ALA B 1 16 ? 5.012 3.354 1.227 1 92.56 16 ALA B N 1
ATOM 882 C CA . ALA B 1 16 ? 4.906 4.805 1.351 1 92.56 16 ALA B CA 1
ATOM 883 C C . ALA B 1 16 ? 5.77 5.324 2.498 1 92.56 16 ALA B C 1
ATOM 885 O O . ALA B 1 16 ? 5.816 4.715 3.57 1 92.56 16 ALA B O 1
ATOM 886 N N . SER B 1 17 ? 6.379 6.492 2.32 1 93.12 17 SER B N 1
ATOM 887 C CA . SER B 1 17 ? 7.227 7.094 3.344 1 93.12 17 SER B CA 1
ATOM 888 C C . SER B 1 17 ? 6.422 7.996 4.273 1 93.12 17 SER B C 1
ATOM 890 O O . SER B 1 17 ? 6.809 8.211 5.426 1 93.12 17 SER B O 1
ATOM 892 N N . ASP B 1 18 ? 5.324 8.461 3.76 1 95.06 18 ASP B N 1
ATOM 893 C CA . ASP B 1 18 ? 4.535 9.422 4.52 1 95.06 18 ASP B CA 1
ATOM 894 C C . ASP B 1 18 ? 3.047 9.086 4.461 1 95.06 18 ASP B C 1
ATOM 896 O O . ASP B 1 18 ? 2.582 8.469 3.5 1 95.06 18 ASP B O 1
ATOM 900 N N . HIS B 1 19 ? 2.357 9.492 5.531 1 95.5 19 HIS B N 1
ATOM 901 C CA . HIS B 1 19 ? 0.907 9.594 5.414 1 95.5 19 HIS B CA 1
ATOM 902 C C . HIS B 1 19 ? 0.512 10.727 4.469 1 95.5 19 HIS B C 1
ATOM 904 O O . HIS B 1 19 ? 1.175 11.766 4.426 1 95.5 19 HIS B O 1
ATOM 910 N N . MET B 1 20 ? -0.576 10.539 3.797 1 96.75 20 MET B N 1
ATOM 911 C CA . MET B 1 20 ? -0.996 11.641 2.939 1 96.75 20 MET B CA 1
ATOM 912 C C . MET B 1 20 ? -2.477 11.531 2.59 1 96.75 20 MET B C 1
ATOM 914 O O . MET B 1 20 ? -3.041 10.438 2.615 1 96.75 20 MET B O 1
ATOM 918 N N . THR B 1 21 ? -3.068 12.648 2.295 1 96.44 21 THR B N 1
ATOM 919 C CA . THR B 1 21 ? -4.438 12.719 1.8 1 96.44 21 THR B CA 1
ATOM 920 C C . THR B 1 21 ? -4.668 14.016 1.029 1 96.44 21 THR B C 1
ATOM 922 O O . THR B 1 21 ? -3.949 15 1.229 1 96.44 21 THR B O 1
ATOM 925 N N . GLY B 1 22 ? -5.633 13.945 0.13 1 95.62 22 GLY B N 1
ATOM 926 C CA . GLY B 1 22 ? -6.055 15.156 -0.553 1 95.62 22 GLY B CA 1
ATOM 927 C C . GLY B 1 22 ? -7.25 15.82 0.1 1 95.62 22 GLY B C 1
ATOM 928 O O . GLY B 1 22 ? -7.699 16.875 -0.346 1 95.62 22 GLY B O 1
ATOM 929 N N . ASN B 1 23 ? -7.785 15.227 1.125 1 95.56 23 ASN B N 1
ATOM 930 C CA . ASN B 1 23 ? -8.984 15.742 1.777 1 95.56 23 ASN B CA 1
ATOM 931 C C . ASN B 1 23 ? -8.633 16.703 2.912 1 95.56 23 ASN B C 1
ATOM 933 O O . ASN B 1 23 ? -8.281 16.266 4.012 1 95.56 23 ASN B O 1
ATOM 937 N N . GLN B 1 24 ? -8.859 17.922 2.703 1 96.12 24 GLN B N 1
ATOM 938 C CA . GLN B 1 24 ? -8.477 18.953 3.662 1 96.12 24 GLN B CA 1
ATOM 939 C C . GLN B 1 24 ? -9.328 18.875 4.926 1 96.12 24 GLN B C 1
ATOM 941 O O . GLN B 1 24 ? -8.859 19.188 6.023 1 96.12 24 GLN B O 1
ATOM 946 N N . SER B 1 25 ? -10.5 18.438 4.773 1 95.69 25 SER B N 1
ATOM 947 C CA . SER B 1 25 ? -11.461 18.469 5.871 1 95.69 25 SER B CA 1
ATOM 948 C C . SER B 1 25 ? -11.086 17.453 6.957 1 95.69 25 SER B C 1
ATOM 950 O O . SER B 1 25 ? -11.609 17.516 8.07 1 95.69 25 SER B O 1
ATOM 952 N N . PHE B 1 26 ? -10.25 16.531 6.66 1 95.5 26 PHE B N 1
ATOM 953 C CA . PHE B 1 26 ? -9.844 15.516 7.617 1 95.5 26 PHE B CA 1
ATOM 954 C C . PHE B 1 26 ? -8.922 16.109 8.68 1 95.5 26 PHE B C 1
ATOM 956 O O . PHE B 1 26 ? -8.742 15.523 9.75 1 95.5 26 PHE B O 1
ATOM 963 N N . PHE B 1 27 ? -8.312 17.281 8.422 1 97.31 27 PHE B N 1
ATOM 964 C CA . PHE B 1 27 ? -7.25 17.781 9.281 1 97.31 27 PHE B CA 1
ATOM 965 C C . PHE B 1 27 ? -7.832 18.531 10.469 1 97.31 27 PHE B C 1
ATOM 967 O O . PHE B 1 27 ? -8.656 19.438 10.305 1 97.31 27 PHE B O 1
ATOM 974 N N . SER B 1 28 ? -7.438 18.062 11.625 1 97.62 28 SER B N 1
ATOM 975 C CA . SER B 1 28 ? -7.754 18.828 12.828 1 97.62 28 SER B CA 1
ATOM 976 C C . SER B 1 28 ? -6.828 20.031 12.984 1 97.62 28 SER B C 1
ATOM 978 O O . SER B 1 28 ? -7.203 21.031 13.594 1 97.62 28 SER B O 1
ATOM 980 N N . LYS B 1 29 ? -5.609 19.922 12.516 1 98.25 29 LYS B N 1
ATOM 981 C CA . LYS B 1 29 ? -4.598 20.969 12.391 1 98.25 29 LYS B CA 1
ATOM 982 C C . LYS B 1 29 ? -3.867 20.875 11.055 1 98.25 29 LYS B C 1
ATOM 984 O O . LYS B 1 29 ? -3.461 19.781 10.641 1 98.25 29 LYS B O 1
ATOM 989 N N . LEU B 1 30 ? -3.791 22 10.406 1 98.25 30 LEU B N 1
ATOM 990 C CA . LEU B 1 30 ? -3.141 22.016 9.102 1 98.25 30 LEU B CA 1
ATOM 991 C C . LEU B 1 30 ? -2.322 23.297 8.922 1 98.25 30 LEU B C 1
ATOM 993 O O . LEU B 1 30 ? -2.844 24.391 9.078 1 98.25 30 LEU B O 1
ATOM 997 N N . SER B 1 31 ? -1.058 23.078 8.656 1 98.44 31 SER B N 1
ATOM 998 C CA . SER B 1 31 ? -0.169 24.188 8.312 1 98.44 31 SER B CA 1
ATOM 999 C C . SER B 1 31 ? 0.206 24.172 6.836 1 98.44 31 SER B C 1
ATOM 1001 O O . SER B 1 31 ? 0.661 23.141 6.324 1 98.44 31 SER B O 1
ATOM 1003 N N . PHE B 1 32 ? 0.017 25.281 6.184 1 97.69 32 PHE B N 1
ATOM 1004 C CA . PHE B 1 32 ? 0.354 25.391 4.77 1 97.69 32 PHE B CA 1
ATOM 1005 C C . PHE B 1 32 ? 1.782 25.891 4.59 1 97.69 32 PHE B C 1
ATOM 1007 O O . PHE B 1 32 ? 2.256 26.734 5.367 1 97.69 32 PHE B O 1
ATOM 1014 N N . PHE B 1 33 ? 2.424 25.219 3.607 1 95.69 33 PHE B N 1
ATOM 1015 C CA . PHE B 1 33 ? 3.781 25.641 3.277 1 95.69 33 PHE B CA 1
ATOM 1016 C C . PHE B 1 33 ? 3.934 25.844 1.775 1 95.69 33 PHE B C 1
ATOM 1018 O O . PHE B 1 33 ? 3.387 25.078 0.979 1 95.69 33 PHE B O 1
ATOM 1025 N N . ASP B 1 34 ? 4.727 26.859 1.436 1 89.38 34 ASP B N 1
ATOM 1026 C CA . ASP B 1 34 ? 4.938 27.172 0.025 1 89.38 34 ASP B CA 1
ATOM 1027 C C . ASP B 1 34 ? 6.008 26.266 -0.579 1 89.38 34 ASP B C 1
ATOM 1029 O O . ASP B 1 34 ? 5.977 25.969 -1.776 1 89.38 34 ASP B O 1
ATOM 1033 N N . SER B 1 35 ? 6.953 25.859 0.228 1 91.5 35 SER B N 1
ATOM 1034 C CA . SER B 1 35 ? 8.094 25.125 -0.317 1 91.5 35 SER B CA 1
ATOM 1035 C C . SER B 1 35 ? 8.305 23.812 0.412 1 91.5 35 SER B C 1
ATOM 1037 O O . SER B 1 35 ? 8.969 23.766 1.45 1 91.5 35 SER B O 1
ATOM 1039 N N . LEU B 1 36 ? 7.504 22.828 0.193 1 93.88 36 LEU B N 1
ATOM 1040 C CA . LEU B 1 36 ? 7.746 21.484 0.71 1 93.88 36 LEU B CA 1
ATOM 1041 C C . LEU B 1 36 ? 8.258 20.562 -0.393 1 93.88 36 LEU B C 1
ATOM 1043 O O . LEU B 1 36 ? 7.914 20.75 -1.564 1 93.88 36 LEU B O 1
ATOM 1047 N N . PRO B 1 37 ? 9.195 19.672 -0 1 94.31 37 PRO B N 1
ATOM 1048 C CA . PRO B 1 37 ? 9.586 18.672 -1.005 1 94.31 37 PRO B CA 1
ATOM 1049 C C . PRO B 1 37 ? 8.391 17.906 -1.573 1 94.31 37 PRO B C 1
ATOM 1051 O O . PRO B 1 37 ? 7.434 17.625 -0.846 1 94.31 37 PRO B O 1
ATOM 1054 N N . PRO B 1 38 ? 8.461 17.641 -2.883 1 95.19 38 PRO B N 1
ATOM 1055 C CA . PRO B 1 38 ? 7.379 16.844 -3.465 1 95.19 38 PRO B CA 1
ATOM 1056 C C . PRO B 1 38 ? 7.422 15.391 -3.027 1 95.19 38 PRO B C 1
ATOM 1058 O O . PRO B 1 38 ? 8.445 14.922 -2.527 1 95.19 38 PRO B O 1
ATOM 1061 N N . VAL B 1 39 ? 6.309 14.727 -3.107 1 93.56 39 VAL B N 1
ATOM 1062 C CA . VAL B 1 39 ? 6.293 13.281 -2.928 1 93.56 39 VAL B CA 1
ATOM 1063 C C . VAL B 1 39 ? 6.453 12.594 -4.281 1 93.56 39 VAL B C 1
ATOM 1065 O O . VAL B 1 39 ? 5.93 13.062 -5.293 1 93.56 39 VAL B O 1
ATOM 1068 N N . THR B 1 40 ? 7.238 11.477 -4.258 1 90.31 40 THR B N 1
ATOM 1069 C CA . THR B 1 40 ? 7.414 10.664 -5.453 1 90.31 40 THR B CA 1
ATOM 1070 C C . THR B 1 40 ? 6.504 9.438 -5.406 1 90.31 40 THR B C 1
ATOM 1072 O O . THR B 1 40 ? 6.504 8.695 -4.418 1 90.31 40 THR B O 1
ATOM 1075 N N . LEU B 1 41 ? 5.77 9.273 -6.531 1 82.94 41 LEU B N 1
ATOM 1076 C CA . LEU B 1 41 ? 4.859 8.133 -6.605 1 82.94 41 LEU B CA 1
ATOM 1077 C C . LEU B 1 41 ? 5.562 6.91 -7.176 1 82.94 41 LEU B C 1
ATOM 1079 O O . LEU B 1 41 ? 6.73 6.984 -7.562 1 82.94 41 LEU B O 1
ATOM 1083 N N . ALA B 1 42 ? 4.895 5.816 -7.18 1 74.94 42 ALA B N 1
ATOM 1084 C CA . ALA B 1 42 ? 5.461 4.531 -7.59 1 74.94 42 ALA B CA 1
ATOM 1085 C C . ALA B 1 42 ? 5.934 4.578 -9.039 1 74.94 42 ALA B C 1
ATOM 1087 O O . ALA B 1 42 ? 6.891 3.893 -9.406 1 74.94 42 ALA B O 1
ATOM 1088 N N . ASP B 1 43 ? 5.309 5.398 -9.805 1 75.25 43 ASP B N 1
ATOM 1089 C CA . ASP B 1 43 ? 5.664 5.457 -11.219 1 75.25 43 ASP B CA 1
ATOM 1090 C C . ASP B 1 43 ? 6.758 6.488 -11.469 1 75.25 43 ASP B C 1
ATOM 1092 O O . ASP B 1 43 ? 7.105 6.77 -12.617 1 75.25 43 ASP B O 1
ATOM 1096 N N . GLY B 1 44 ? 7.203 7.066 -10.445 1 83.88 44 GLY B N 1
ATOM 1097 C CA . GLY B 1 44 ? 8.289 8.023 -10.555 1 83.88 44 GLY B CA 1
ATOM 1098 C C . GLY B 1 44 ? 7.816 9.461 -10.656 1 83.88 44 GLY B C 1
ATOM 1099 O O . GLY B 1 44 ? 8.617 10.391 -10.57 1 83.88 44 GLY B O 1
ATOM 1100 N N . SER B 1 45 ? 6.539 9.648 -10.852 1 84.38 45 SER B N 1
ATOM 1101 C CA . SER B 1 45 ? 6.008 11.008 -10.922 1 84.38 45 SER B CA 1
ATOM 1102 C C . SER B 1 45 ? 6.043 11.688 -9.555 1 84.38 45 SER B C 1
ATOM 1104 O O . SER B 1 45 ? 6.102 11.016 -8.523 1 84.38 45 SER B O 1
ATOM 1106 N N . GLN B 1 46 ? 6.09 13.07 -9.641 1 91.62 46 GLN B N 1
ATOM 1107 C CA . GLN B 1 46 ? 6.133 13.844 -8.398 1 91.62 46 GLN B CA 1
ATOM 1108 C C . GLN B 1 46 ? 4.883 14.703 -8.242 1 91.62 46 GLN B C 1
ATOM 1110 O O . GLN B 1 46 ? 4.359 15.234 -9.227 1 91.62 46 GLN B O 1
ATOM 1115 N N . ILE B 1 47 ? 4.469 14.773 -7.031 1 91.69 47 ILE B N 1
ATOM 1116 C CA . ILE B 1 47 ? 3.301 15.594 -6.719 1 91.69 47 ILE B CA 1
ATOM 1117 C C . ILE B 1 47 ? 3.654 16.594 -5.621 1 91.69 47 ILE B C 1
ATOM 1119 O O . ILE B 1 47 ? 4.352 16.25 -4.66 1 91.69 47 ILE B O 1
ATOM 1123 N N . LYS B 1 48 ? 3.152 17.828 -5.801 1 95.44 48 LYS B N 1
ATOM 1124 C CA . LYS B 1 48 ? 3.428 18.891 -4.852 1 95.44 48 LYS B CA 1
ATOM 1125 C C . LYS B 1 48 ? 2.682 18.672 -3.539 1 95.44 48 LYS B C 1
ATOM 1127 O O . LYS B 1 48 ? 1.504 18.312 -3.543 1 95.44 48 LYS B O 1
ATOM 1132 N N . VAL B 1 49 ? 3.426 18.906 -2.49 1 97.38 49 VAL B N 1
ATOM 1133 C CA . VAL B 1 49 ? 2.842 18.906 -1.153 1 97.38 49 VAL B CA 1
ATOM 1134 C C . VAL B 1 49 ? 2.486 20.328 -0.736 1 97.38 49 VAL B C 1
ATOM 1136 O O . VAL B 1 49 ? 3.309 21.234 -0.855 1 97.38 49 VAL B O 1
ATOM 1139 N N . HIS B 1 50 ? 1.245 20.484 -0.241 1 97.94 50 HIS B N 1
ATOM 1140 C CA . HIS B 1 50 ? 0.79 21.844 0.029 1 97.94 50 HIS B CA 1
ATOM 1141 C C . HIS B 1 50 ? 0.781 22.141 1.525 1 97.94 50 HIS B C 1
ATOM 1143 O O . HIS B 1 50 ? 0.75 23.297 1.936 1 97.94 50 HIS B O 1
ATOM 1149 N N . GLY B 1 51 ? 0.794 21.094 2.34 1 98.31 51 GLY B N 1
ATOM 1150 C CA . GLY B 1 51 ? 0.722 21.312 3.777 1 98.31 51 GLY B CA 1
ATOM 1151 C C . GLY B 1 51 ? 0.998 20.047 4.578 1 98.31 51 GLY B C 1
ATOM 1152 O O . GLY B 1 51 ? 1.169 18.969 4.004 1 98.31 51 GLY B O 1
ATOM 1153 N N . ILE B 1 52 ? 1.179 20.25 5.879 1 98.38 52 ILE B N 1
ATOM 1154 C CA . ILE B 1 52 ? 1.387 19.188 6.848 1 98.38 52 ILE B CA 1
ATOM 1155 C C . ILE B 1 52 ? 0.463 19.391 8.047 1 98.38 52 ILE B C 1
ATOM 1157 O O . ILE B 1 52 ? 0.295 20.516 8.523 1 98.38 52 ILE B O 1
ATOM 1161 N N . GLY B 1 53 ? -0.156 18.219 8.5 1 98.12 53 GLY B N 1
ATOM 1162 C CA . GLY B 1 53 ? -1.087 18.406 9.602 1 98.12 53 GLY B CA 1
ATOM 1163 C C . GLY B 1 53 ? -1.381 17.125 10.352 1 98.12 53 GLY B C 1
ATOM 1164 O O . GLY B 1 53 ? -0.626 16.156 10.258 1 98.12 53 GLY B O 1
ATOM 1165 N N . GLN B 1 54 ? -2.428 17.25 11.242 1 97.69 54 GLN B N 1
ATOM 1166 C CA . GLN B 1 54 ? -2.838 16.156 12.109 1 97.69 54 GLN B CA 1
ATOM 1167 C C . GLN B 1 54 ? -4.23 15.648 11.734 1 97.69 54 GLN B C 1
ATOM 1169 O O . GLN B 1 54 ? -5.129 16.438 11.453 1 97.69 54 GLN B O 1
ATOM 1174 N N . ILE B 1 55 ? -4.281 14.312 11.664 1 95.25 55 ILE B N 1
ATOM 1175 C CA . ILE B 1 55 ? -5.57 13.688 11.391 1 95.25 55 ILE B CA 1
ATOM 1176 C C . ILE B 1 55 ? -5.848 12.594 12.43 1 95.25 55 ILE B C 1
ATOM 1178 O O . ILE B 1 55 ? -4.922 11.938 12.906 1 95.25 55 ILE B O 1
ATOM 1182 N N . HIS B 1 56 ? -7.098 12.438 12.711 1 90.56 56 HIS B N 1
ATOM 1183 C CA . HIS B 1 56 ? -7.574 11.367 13.586 1 90.56 56 HIS B CA 1
ATOM 1184 C C . HIS B 1 56 ? -8.531 10.438 12.844 1 90.56 56 HIS B C 1
ATOM 1186 O O . HIS B 1 56 ? -9.75 10.578 12.953 1 90.56 56 HIS B O 1
ATOM 1192 N N . PRO B 1 57 ? -7.938 9.492 12.109 1 83.62 57 PRO B N 1
ATOM 1193 C CA . PRO B 1 57 ? -8.82 8.609 11.336 1 83.62 57 PRO B CA 1
ATOM 1194 C C . PRO B 1 57 ? -9.734 7.766 12.227 1 83.62 57 PRO B C 1
ATOM 1196 O O . PRO B 1 57 ? -10.812 7.352 11.789 1 83.62 57 PRO B O 1
ATOM 1199 N N . LEU B 1 58 ? -9.219 7.41 13.398 1 75.31 58 LEU B N 1
ATOM 1200 C CA . LEU B 1 58 ? -9.969 6.695 14.43 1 75.31 58 LEU B CA 1
ATOM 1201 C C . LEU B 1 58 ? -9.812 7.371 15.789 1 75.31 58 LEU B C 1
ATOM 1203 O O . LEU B 1 58 ? -8.875 8.141 15.992 1 75.31 58 LEU B O 1
ATOM 1207 N N . PRO B 1 59 ? -10.781 7.188 16.625 1 72.56 59 PRO B N 1
ATOM 1208 C CA . PRO B 1 59 ? -10.734 7.848 17.922 1 72.56 59 PRO B CA 1
ATOM 1209 C C . PRO B 1 59 ? -9.406 7.648 18.641 1 72.56 59 PRO B C 1
ATOM 1211 O O . PRO B 1 59 ? -8.891 8.578 19.281 1 72.56 59 PRO B O 1
ATOM 1214 N N . HIS B 1 60 ? -8.758 6.496 18.516 1 73.56 60 HIS B N 1
ATOM 1215 C CA . HIS B 1 60 ? -7.543 6.215 19.266 1 73.56 60 HIS B CA 1
ATOM 1216 C C . HIS B 1 60 ? -6.312 6.242 18.375 1 73.56 60 HIS B C 1
ATOM 1218 O O . HIS B 1 60 ? -5.234 5.789 18.766 1 73.56 60 HIS B O 1
ATOM 1224 N N . LEU B 1 61 ? -6.535 6.758 17.219 1 76.12 61 LEU B N 1
ATOM 1225 C CA . LEU B 1 61 ? -5.41 6.848 16.281 1 76.12 61 LEU B CA 1
ATOM 1226 C C . LEU B 1 61 ? -5.223 8.281 15.789 1 76.12 61 LEU B C 1
ATOM 1228 O O . LEU B 1 61 ? -6.094 8.82 15.109 1 76.12 61 LEU B O 1
ATOM 1232 N N . SER B 1 62 ? -4.098 8.773 16.266 1 85.62 62 SER B N 1
ATOM 1233 C CA . SER B 1 62 ? -3.721 10.094 15.781 1 85.62 62 SER B CA 1
ATOM 1234 C C . SER B 1 62 ? -2.512 10.023 14.852 1 85.62 62 SER B C 1
ATOM 1236 O O . SER B 1 62 ? -1.481 9.445 15.219 1 85.62 62 SER B O 1
ATOM 1238 N N . LEU B 1 63 ? -2.744 10.539 13.688 1 91.25 63 LEU B N 1
ATOM 1239 C CA . LEU B 1 63 ? -1.634 10.641 12.75 1 91.25 63 LEU B CA 1
ATOM 1240 C C . LEU B 1 63 ? -1.063 12.055 12.727 1 91.25 63 LEU B C 1
ATOM 1242 O O . LEU B 1 63 ? -1.801 13.023 12.531 1 91.25 63 LEU B O 1
ATOM 1246 N N . HIS B 1 64 ? 0.174 12.039 12.945 1 93.5 64 HIS B N 1
ATOM 1247 C CA . HIS B 1 64 ? 0.874 13.312 12.883 1 93.5 64 HIS B CA 1
ATOM 1248 C C . HIS B 1 64 ? 1.689 13.43 11.602 1 93.5 64 HIS B C 1
ATOM 1250 O O . HIS B 1 64 ? 1.979 12.43 10.953 1 93.5 64 HIS B O 1
ATOM 1256 N N . SER B 1 65 ? 1.935 14.633 11.141 1 95.75 65 SER B N 1
ATOM 1257 C CA . SER B 1 65 ? 2.752 14.914 9.961 1 95.75 65 SER B CA 1
ATOM 1258 C C . SER B 1 65 ? 2.158 14.281 8.711 1 95.75 65 SER B C 1
ATOM 1260 O O . SER B 1 65 ? 2.867 13.617 7.945 1 95.75 65 SER B O 1
ATOM 1262 N N . VAL B 1 66 ? 0.893 14.391 8.641 1 97.38 66 VAL B N 1
ATOM 1263 C CA . VAL B 1 66 ? 0.203 13.945 7.434 1 97.38 66 VAL B CA 1
ATOM 1264 C C . VAL B 1 66 ? 0.361 14.992 6.332 1 97.38 66 VAL B C 1
ATOM 1266 O O . VAL B 1 66 ? 0.123 16.188 6.559 1 97.38 66 VAL B O 1
ATOM 1269 N N . LEU B 1 67 ? 0.737 14.547 5.188 1 98.06 67 LEU B N 1
ATOM 1270 C CA . LEU B 1 67 ? 0.889 15.469 4.066 1 98.06 67 LEU B CA 1
ATOM 1271 C C . LEU B 1 67 ? -0.461 15.766 3.422 1 98.06 67 LEU B C 1
ATOM 1273 O O . LEU B 1 67 ? -1.25 14.852 3.17 1 98.06 67 LEU B O 1
ATOM 1277 N N . PHE B 1 68 ? -0.676 17.047 3.174 1 97.75 68 PHE B N 1
ATOM 1278 C CA . PHE B 1 68 ? -1.825 17.484 2.385 1 97.75 68 PHE B CA 1
ATOM 1279 C C . PHE B 1 68 ? -1.45 17.609 0.913 1 97.75 68 PHE B C 1
ATOM 1281 O O . PHE B 1 68 ? -0.686 18.5 0.542 1 97.75 68 PHE B O 1
ATOM 1288 N N . VAL B 1 69 ? -2.014 16.766 0.141 1 96.5 69 VAL B N 1
ATOM 1289 C CA . VAL B 1 69 ? -1.719 16.688 -1.285 1 96.5 69 VAL B CA 1
ATOM 1290 C C . VAL B 1 69 ? -3.018 16.734 -2.086 1 96.5 69 VAL B C 1
ATOM 1292 O O . VAL B 1 69 ? -3.578 15.695 -2.445 1 96.5 69 VAL B O 1
ATOM 1295 N N . PRO B 1 70 ? -3.361 17.984 -2.463 1 93.31 70 PRO B N 1
ATOM 1296 C CA . PRO B 1 70 ? -4.594 18.078 -3.246 1 93.31 70 PRO B CA 1
ATOM 1297 C C . PRO B 1 70 ? -4.543 17.266 -4.535 1 93.31 70 PRO B C 1
ATOM 1299 O O . PRO B 1 70 ? -3.516 17.234 -5.215 1 93.31 70 PRO B O 1
ATOM 1302 N N . GLY B 1 71 ? -5.645 16.516 -4.855 1 86.62 71 GLY B N 1
ATOM 1303 C CA . GLY B 1 71 ? -5.703 15.727 -6.078 1 86.62 71 GLY B CA 1
ATOM 1304 C C . GLY B 1 71 ? -5.215 14.305 -5.891 1 86.62 71 GLY B C 1
ATOM 1305 O O . GLY B 1 71 ? -5.312 13.484 -6.809 1 86.62 71 GLY B O 1
ATOM 1306 N N . CYS B 1 72 ? -4.578 14.047 -4.738 1 87.75 72 CYS B N 1
ATOM 1307 C CA . CYS B 1 72 ? -4.199 12.664 -4.449 1 87.75 72 CYS B CA 1
ATOM 1308 C C . CYS B 1 72 ? -5.422 11.758 -4.414 1 87.75 72 CYS B C 1
ATOM 1310 O O . CYS B 1 72 ? -6.406 12.062 -3.74 1 87.75 72 CYS B O 1
ATOM 1312 N N . PRO B 1 73 ? -5.312 10.68 -5.133 1 82.81 73 PRO B N 1
ATOM 1313 C CA . PRO B 1 73 ? -6.512 9.859 -5.27 1 82.81 73 PRO B CA 1
ATOM 1314 C C . PRO B 1 73 ? -6.742 8.945 -4.066 1 82.81 73 PRO B C 1
ATOM 1316 O O . PRO B 1 73 ? -7.742 8.227 -4.012 1 82.81 73 PRO B O 1
ATOM 1319 N N . PHE B 1 74 ? -5.941 8.969 -3.059 1 87 74 PHE B N 1
ATOM 1320 C CA . PHE B 1 74 ? -6.102 8.039 -1.948 1 87 74 PHE B CA 1
ATOM 1321 C C . PHE B 1 74 ? -5.82 8.727 -0.618 1 87 74 PHE B C 1
ATOM 1323 O O . PHE B 1 74 ? -5.129 9.742 -0.574 1 87 74 PHE B O 1
ATOM 1330 N N . ASN B 1 75 ? -6.461 8.195 0.474 1 93.06 75 ASN B N 1
ATOM 1331 C CA . ASN B 1 75 ? -5.98 8.359 1.843 1 93.06 75 ASN B CA 1
ATOM 1332 C C . ASN B 1 75 ? -4.965 7.289 2.217 1 93.06 75 ASN B C 1
ATOM 1334 O O . ASN B 1 75 ? -5.293 6.102 2.256 1 93.06 75 ASN B O 1
ATOM 1338 N N . LEU B 1 76 ? -3.76 7.754 2.492 1 93.75 76 LEU B N 1
ATOM 1339 C CA . LEU B 1 76 ? -2.674 6.785 2.619 1 93.75 76 LEU B CA 1
ATOM 1340 C C . LEU B 1 76 ? -2.053 6.844 4.012 1 93.75 76 LEU B C 1
ATOM 1342 O O . LEU B 1 76 ? -1.708 7.926 4.496 1 93.75 76 LEU B O 1
ATOM 1346 N N . ILE B 1 77 ? -2.033 5.652 4.598 1 91.31 77 ILE B N 1
ATOM 1347 C CA . ILE B 1 77 ? -1.3 5.512 5.852 1 91.31 77 ILE B CA 1
ATOM 1348 C C . ILE B 1 77 ? 0.005 4.758 5.605 1 91.31 77 ILE B C 1
ATOM 1350 O O . ILE B 1 77 ? -0.007 3.631 5.105 1 91.31 77 ILE B O 1
ATOM 1354 N N . SER B 1 78 ? 1.092 5.418 5.934 1 91.19 78 SER B N 1
ATOM 1355 C CA . SER B 1 78 ? 2.404 4.785 5.871 1 91.19 78 SER B CA 1
ATOM 1356 C C . SER B 1 78 ? 2.623 3.852 7.059 1 91.19 78 SER B C 1
ATOM 1358 O O . SER B 1 78 ? 2.668 4.297 8.203 1 91.19 78 SER B O 1
ATOM 1360 N N . ILE B 1 79 ? 2.836 2.611 6.773 1 85.25 79 ILE B N 1
ATOM 1361 C CA . ILE B 1 79 ? 3.049 1.637 7.84 1 85.25 79 ILE B CA 1
ATOM 1362 C C . ILE B 1 79 ? 4.344 1.959 8.578 1 85.25 79 ILE B C 1
ATOM 1364 O O . ILE B 1 79 ? 4.395 1.881 9.812 1 85.25 79 ILE B O 1
ATOM 1368 N N . SER B 1 80 ? 5.387 2.314 7.848 1 85.75 80 SER B N 1
ATOM 1369 C CA . SER B 1 80 ? 6.66 2.621 8.492 1 85.75 80 SER B CA 1
ATOM 1370 C C . SER B 1 80 ? 6.543 3.848 9.391 1 85.75 80 SER B C 1
ATOM 1372 O O . SER B 1 80 ? 7.062 3.855 10.508 1 85.75 80 SER B O 1
ATOM 1374 N N . LYS B 1 81 ? 5.863 4.863 8.953 1 87.69 81 LYS B N 1
ATOM 1375 C CA . LYS B 1 81 ? 5.699 6.066 9.766 1 87.69 81 LYS B CA 1
ATOM 1376 C C . LYS B 1 81 ? 4.812 5.793 10.977 1 87.69 81 LYS B C 1
ATOM 1378 O O . LYS B 1 81 ? 5.066 6.309 12.07 1 87.69 81 LYS B O 1
ATOM 1383 N N . LEU B 1 82 ? 3.805 5.07 10.766 1 84.25 82 LEU B N 1
ATOM 1384 C CA . LEU B 1 82 ? 2.895 4.699 11.844 1 84.25 82 LEU B CA 1
ATOM 1385 C C . LEU B 1 82 ? 3.639 3.965 12.953 1 84.25 82 LEU B C 1
ATOM 1387 O O . LEU B 1 82 ? 3.402 4.219 14.141 1 84.25 82 LEU B O 1
ATOM 1391 N N . THR B 1 83 ? 4.48 3.021 12.609 1 76.69 83 THR B N 1
ATOM 1392 C CA . THR B 1 83 ? 5.141 2.154 13.586 1 76.69 83 THR B CA 1
ATOM 1393 C C . THR B 1 83 ? 6.355 2.852 14.188 1 76.69 83 THR B C 1
ATOM 1395 O O . THR B 1 83 ? 6.855 2.438 15.234 1 76.69 83 THR B O 1
ATOM 1398 N N . SER B 1 84 ? 6.848 3.742 13.555 1 73.88 84 SER B N 1
ATOM 1399 C CA . SER B 1 84 ? 7.973 4.48 14.117 1 73.88 84 SER B CA 1
ATOM 1400 C C . SER B 1 84 ? 7.539 5.32 15.312 1 73.88 84 SER B C 1
ATOM 1402 O O . SER B 1 84 ? 8.328 5.551 16.234 1 73.88 84 SER B O 1
ATOM 1404 N N . LEU B 1 85 ? 6.41 5.816 15.281 1 60.97 85 LEU B N 1
ATOM 1405 C CA . LEU B 1 85 ? 5.914 6.645 16.375 1 60.97 85 LEU B CA 1
A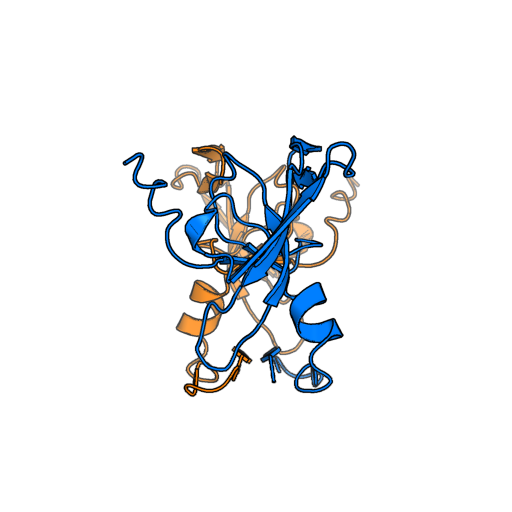TOM 1406 C C . LEU B 1 85 ? 5.398 5.781 17.516 1 60.97 85 LEU B C 1
ATOM 1408 O O . LEU B 1 85 ? 5.43 6.195 18.672 1 60.97 85 LEU B O 1
ATOM 1412 N N . ALA B 1 86 ? 4.66 4.746 17.156 1 53.22 86 ALA B N 1
ATOM 1413 C CA . ALA B 1 86 ? 4.023 3.912 18.172 1 53.22 86 ALA B CA 1
ATOM 1414 C C . ALA B 1 86 ? 5.027 2.949 18.797 1 53.22 86 ALA B C 1
ATOM 1416 O O . ALA B 1 86 ? 5.852 2.355 18.094 1 53.22 86 ALA B O 1
ATOM 1417 N N . THR B 1 87 ? 5.777 3.303 19.906 1 45.97 87 THR B N 1
ATOM 1418 C CA . THR B 1 87 ? 6.543 2.307 20.656 1 45.97 87 THR B CA 1
ATOM 1419 C C . THR B 1 87 ? 5.98 0.908 20.422 1 45.97 87 THR B C 1
ATOM 1421 O O . THR B 1 87 ? 6.578 -0.085 20.844 1 45.97 87 THR B O 1
ATOM 1424 N N . LEU B 1 88 ? 4.855 0.865 20.312 1 39.84 88 LEU B N 1
ATOM 1425 C CA . LEU B 1 88 ? 4.238 -0.43 20.578 1 39.84 88 LEU B CA 1
ATOM 1426 C C . LEU B 1 88 ? 4.699 -1.472 19.562 1 39.84 88 LEU B C 1
ATOM 1428 O O . LEU B 1 88 ? 5.188 -2.539 19.938 1 39.84 88 LEU B O 1
ATOM 1432 N N . PHE B 1 89 ? 3.9 -1.783 18.562 1 40.31 89 PHE B N 1
ATOM 1433 C CA . PHE B 1 89 ? 3.432 -3.094 18.125 1 40.31 89 PHE B CA 1
ATOM 1434 C C . PHE B 1 89 ? 4.418 -3.727 17.141 1 40.31 89 PHE B C 1
ATOM 1436 O O . PHE B 1 89 ? 4.016 -4.301 16.141 1 40.31 89 PHE B O 1
ATOM 1443 N N . SER B 1 90 ? 5.539 -3.166 16.953 1 38.62 90 SER B N 1
ATOM 1444 C CA . SER B 1 90 ? 6.266 -3.834 15.883 1 38.62 90 SER B CA 1
ATOM 1445 C C . SER B 1 90 ? 6.695 -5.238 16.297 1 38.62 90 SER B C 1
ATOM 1447 O O . SER B 1 90 ? 7.801 -5.676 15.969 1 38.62 90 SER B O 1
ATOM 1449 N N . SER B 1 91 ? 6.305 -5.75 17.469 1 33.12 91 SER B N 1
ATOM 1450 C CA . SER B 1 91 ? 7.027 -7.008 17.625 1 33.12 91 SER B CA 1
ATOM 1451 C C . SER B 1 91 ? 6.793 -7.922 16.422 1 33.12 91 SER B C 1
ATOM 1453 O O . SER B 1 91 ? 5.711 -8.5 16.281 1 33.12 91 SER B O 1
ATOM 1455 N N . PHE B 1 92 ? 7.34 -7.602 15.375 1 35.66 92 PHE B N 1
ATOM 1456 C CA . PHE B 1 92 ? 7.43 -8.594 14.312 1 35.66 92 PHE B CA 1
ATOM 1457 C C . PHE B 1 92 ? 7.941 -9.922 14.852 1 35.66 92 PHE B C 1
ATOM 1459 O O . PHE B 1 92 ? 9.117 -10.047 15.195 1 35.66 92 PHE B O 1
ATOM 1466 N N . THR B 1 93 ? 7.312 -10.594 15.82 1 33.12 93 THR B N 1
ATOM 1467 C CA . THR B 1 93 ? 7.969 -11.883 15.984 1 33.12 93 THR B CA 1
ATOM 1468 C C . THR B 1 93 ? 8.109 -12.602 14.648 1 33.12 93 THR B C 1
ATOM 1470 O O . THR B 1 93 ? 7.355 -12.32 13.711 1 33.12 93 THR B O 1
ATOM 1473 N N . PRO B 1 94 ? 9.086 -13.445 14.516 1 34.75 94 PRO B N 1
ATOM 1474 C CA . PRO B 1 94 ? 9.438 -14.289 13.367 1 34.75 94 PRO B CA 1
ATOM 1475 C C . PRO B 1 94 ? 8.211 -14.867 12.656 1 34.75 94 PRO B C 1
ATOM 1477 O O . PRO B 1 94 ? 8.266 -15.148 11.461 1 34.75 94 PRO B O 1
ATOM 1480 N N . HIS B 1 95 ? 7.199 -15.516 13.297 1 35.03 95 HIS B N 1
ATOM 1481 C CA . HIS B 1 95 ? 6.02 -16.156 12.719 1 35.03 95 HIS B CA 1
ATOM 1482 C C . HIS B 1 95 ? 5.004 -15.133 12.242 1 35.03 95 HIS B C 1
ATOM 1484 O O . HIS B 1 95 ? 4.988 -14 12.727 1 35.03 95 HIS B O 1
ATOM 1490 N N . LEU B 1 96 ? 4.016 -15.352 11.211 1 35.19 96 LEU B N 1
ATOM 1491 C CA . LEU B 1 96 ? 3.438 -14.242 10.461 1 35.19 96 LEU B CA 1
ATOM 1492 C C . LEU B 1 96 ? 2.969 -13.141 11.406 1 35.19 96 LEU B C 1
ATOM 1494 O O . LEU B 1 96 ? 1.888 -13.234 11.992 1 35.19 96 LEU B O 1
ATOM 1498 N N . ASP B 1 97 ? 3.445 -12.703 12.477 1 37 97 ASP B N 1
ATOM 1499 C CA . ASP B 1 97 ? 3.09 -11.773 13.547 1 37 97 ASP B CA 1
ATOM 1500 C C . ASP B 1 97 ? 2.875 -10.367 13 1 37 97 ASP B C 1
ATOM 1502 O O . ASP B 1 97 ? 3.838 -9.68 12.648 1 37 97 ASP B O 1
ATOM 1506 N N . PHE B 1 98 ? 1.886 -10.133 12.164 1 37.91 98 PHE B N 1
ATOM 1507 C CA . PHE B 1 98 ? 1.718 -8.734 11.797 1 37.91 98 PHE B CA 1
ATOM 1508 C C . PHE B 1 98 ? 1.268 -7.906 12.992 1 37.91 98 PHE B C 1
ATOM 1510 O O . PHE B 1 98 ? 0.208 -8.164 13.57 1 37.91 98 PHE B O 1
ATOM 1517 N N . VAL B 1 99 ? 1.985 -7.52 14.148 1 34.97 99 VAL B N 1
ATOM 1518 C CA . VAL B 1 99 ? 1.709 -6.738 15.344 1 34.97 99 VAL B CA 1
ATOM 1519 C C . VAL B 1 99 ? 1.583 -5.258 14.984 1 34.97 99 VAL B C 1
ATOM 1521 O O . VAL B 1 99 ? 2.514 -4.668 14.43 1 34.97 99 VAL B O 1
ATOM 1524 N N . PHE B 1 100 ? 0.543 -4.773 14.281 1 34.19 100 PHE B N 1
ATOM 1525 C CA . PHE B 1 100 ? 0.47 -3.318 14.383 1 34.19 100 PHE B CA 1
ATOM 1526 C C . PHE B 1 100 ? -0.012 -2.891 15.758 1 34.19 100 PHE B C 1
ATOM 1528 O O . PHE B 1 100 ? -0.967 -3.459 16.297 1 34.19 100 PHE B O 1
ATOM 1535 N N . ILE B 1 101 ? 0.796 -2.32 16.906 1 29.62 101 ILE B N 1
ATOM 1536 C CA . ILE B 1 101 ? 0.379 -1.929 18.25 1 29.62 101 ILE B CA 1
ATOM 1537 C C . ILE B 1 101 ? -0.834 -1.006 18.156 1 29.62 101 ILE B C 1
ATOM 1539 O O . ILE B 1 101 ? -0.905 -0.143 17.281 1 29.62 1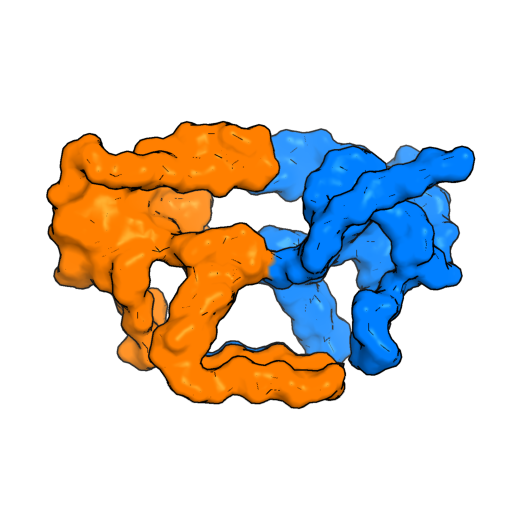01 ILE B O 1
#

Nearest PDB structures (foldseek):
  5tbf-assembly1_A  TM=3.795E-01  e=2.741E+00  Vibrio cholerae
  5tbf-assembly1_B  TM=3.362E-01  e=4.058E+00  Vibrio cholerae
  5tbf-assembly1_A  TM=3.794E-01  e=2.875E+00  Vibrio cholerae
  3rld-assembly1_A  TM=3.355E-01  e=9.836E+00  Homo sapiens

Solvent-accessible surface area (backbone atoms only — not comparable to full-atom values): 11372 Å² total; 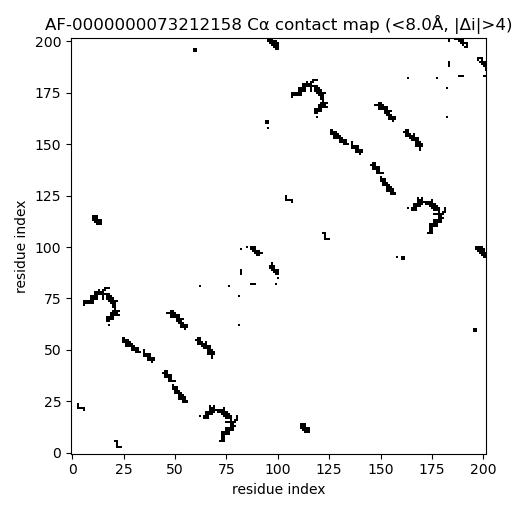per-residue (Å²): 130,83,71,65,72,82,47,69,73,74,26,44,26,52,76,38,78,51,30,31,28,35,54,70,83,60,44,82,40,75,46,79,44,91,82,48,78,58,48,71,46,96,87,67,49,71,43,69,34,47,25,43,23,30,32,59,91,42,98,79,36,76,42,69,68,25,33,32,22,75,82,45,80,43,27,37,38,12,47,57,51,55,52,67,70,41,84,59,19,63,56,59,48,93,56,60,34,41,34,40,71,130,81,70,65,71,80,59,67,74,76,27,45,25,50,77,38,80,51,30,32,28,35,55,70,83,60,44,82,40,75,46,77,44,93,83,48,78,58,47,72,46,95,86,65,48,72,44,69,35,46,27,42,23,30,33,59,90,41,98,76,35,76,43,69,69,26,33,32,22,76,82,46,84,47,29,38,40,11,45,57,50,55,52,68,68,44,84,58,20,66,58,58,49,93,56,68,36,37,38,40,75

Organism: Cajanus cajan (NCBI:txid3821)

Foldseek 3Di:
DPPQPCLDDEDEDQPAPAWEDQDPVQFPDKDFDDDDDWDADPVRDTFDFGIFGWGPPDPPDIDGRYTHTHPPSHGYDHLVRQPVVPVDFPPCPPPNRNGPD/DPPQPPQDDEDEDQPAPAWEDQDPVQFPDKDFDDDDDWDADPVRDTFDFGIFGWGPPDPPDIDGRYTHTHPPNHGYDHLVRQCVVPVDFPPPPPPNRNGPD

pLDDT: mean 79.08, std 22.15, range [29.62, 98.44]

InterPro domains:
  IPR054722 Retrovirus-related Pol polyprotein from transposon TNT 1-94-like, beta-barrel domain [PF22936] (10-84)

Radius of gyration: 18.13 Å; Cα contacts (8 Å, |Δi|>4): 443; chains: 2; bounding box: 41×50×43 Å

Secondary structure (DSSP, 8-state):
--------SEEEETT-SS-EES-GGGEEEEEE-SSPPPEE-TTS-EE---EEEEEEEETTEEEEEEEE-TT-SSEEEEHHHHHHH-SSS----TTT-EEE-/--------SEEEETT-SS-EES-GGGEEEEEE-SSPPPEE-TTS-EE---EEEEEEEETTEEEEEEEE-TT-SSEEEEHHHHHHH-SSS----TTT-EEE-